Protein AF-A0AA86XDL8-F1 (afdb_monomer)

Sequence (221 aa):
MTYEYKSHLYLAETVLNVKDLANLFKHIAELQIQLVGGANHGYSEAIYLEDLEGNGIEIYRDKPVEDWDIREDGRIVGVTEALSAQEIYEMGRKVEPFEIASTTRMGHIHLSVKDSRKSSQFYQKVLGLEDKFSVPSASWIAAGDYHHHLAVNEWGGKGLASRKQGLPGLAYYVIEVAHKEELLTIAQRAQEVDRPIKWMTSSQLEITDPDGIVTRIRLAR

Radius of gyration: 18.31 Å; Cα contacts (8 Å, |Δi|>4): 445; chains: 1; bounding box: 45×53×49 Å

Mean predicted aligned error: 4.95 Å

Secondary structure (DSSP, 8-state):
---------EEEEEEE-HHHHHHHHHHHHHTTPPP-EEEE-SSEEEEEEE-TT--EEEEEEEPPGGGS-B-TTS-B----EEP-HHHHHHH----SS----TT-EEEEEEEE-S-HHHHHHHHHHHH--EEEEEETTEEEEESTTSS-SEEEE-TT-TTPPPP-TTSSS---EEEEESSHHHHHHHHHHHHHTTPPEEEEETTEEEEE-TTS-EEEEEE--

pLDDT: mean 90.25, std 12.76, range [23.28, 98.0]

Foldseek 3Di:
DDPPPPDQAKAFEKEDALALQLQVLLVCVVVVADWPFWWDFQQKTWTWDADPVRHIYIYIYGDDCVSWPQDPVLATHTDTHHHPSVVSNVSHDHDPVDDRDPPMDGQAIEGADLFQVQQVVLCCQLQVWDWRDDDRFKTATPDPRHNHRYMYGNPSHNPDAADDPPDDDDPADEDEDADLVSVVSSVVSCVVVVWDKADPDSFKIWTATPRRHIYIYGYDD

Solvent-accessible surface area (backbone atoms only — not comparable to full-atom values): 12213 Å² total; per-residue (Å²): 134,86,76,87,72,77,54,73,36,42,31,50,24,35,32,34,50,68,61,53,44,10,24,50,51,34,50,39,55,75,69,66,58,72,64,79,49,50,31,26,27,61,43,33,44,37,41,29,32,59,51,99,81,51,33,37,33,36,45,27,20,71,47,63,70,90,63,37,53,67,43,99,86,65,28,36,58,70,53,83,40,81,44,67,57,67,61,40,41,69,69,24,53,93,61,83,82,76,69,83,60,90,79,53,39,82,51,37,39,36,40,58,34,61,46,15,65,62,53,44,54,48,45,26,62,29,74,62,33,42,78,18,39,75,55,97,51,28,29,26,27,13,66,83,91,52,69,41,44,40,31,29,23,29,86,79,32,70,82,58,76,63,60,59,92,89,57,87,68,77,78,60,52,79,48,72,33,90,43,69,67,56,56,52,49,32,54,51,38,30,50,77,69,77,36,72,73,45,75,78,51,102,56,29,38,34,39,52,50,99,52,49,51,38,42,33,42,30,54,58,130

InterPro domains:
  IPR004360 Glyoxalase/fosfomycin resistance/dioxygenase domain [PF00903] (105-214)
  IPR018146 Glyoxalase I, conserved site [PS00934] (108-129)
  IPR029068 Glyoxalase/Bleomycin resistance protein/Dihydroxybiphenyl dioxygenase [G3DSA:3.10.180.10] (8-99)
  IPR029068 Glyoxalase/Bleomycin resistance protein/Dihydroxybiphenyl dioxygenase [G3DSA:3.10.180.10] (100-220)
  IPR029068 Glyoxalase/Bleomycin resistance protein/Dihydroxybiphenyl dioxygenase [SSF54593] (15-95)
  IPR029068 Glyoxalase/Bleomycin resistance protein/Dihydroxybiphenyl dioxygenase [SSF54593] (100-217)
  IPR037523 Vicinal oxygen chelate (VOC), core domain [PS51819] (105-220)

Nearest PDB structures (foldseek):
  8dtd-assembly1_A  TM=7.094E-01  e=8.451E-07  Bacillus cereus ATCC 10987
  4jd1-assembly1_A  TM=7.056E-01  e=1.377E-06  Bacillus anthracis str. Ames
  7n7g-assembly1_A  TM=7.234E-01  e=2.862E-06  Enterococcus faecium
  3kol-assembly1_A-2  TM=7.114E-01  e=2.571E-05  Nostoc punctiforme PCC 73102
  3bqx-assembly1_A-2  TM=6.674E-01  e=3.488E-05  Fulvimarina pelagi HTCC2506

Organism: Streptococcus pneumoniae (NCBI:txid1313)

Structure (mmCIF, N/CA/C/O backbone):
data_AF-A0AA86XDL8-F1
#
_entry.id   AF-A0AA86XDL8-F1
#
loop_
_atom_site.group_PDB
_atom_site.id
_atom_site.type_symbol
_atom_site.label_atom_id
_atom_site.label_alt_id
_atom_site.label_comp_id
_atom_site.label_asym_id
_atom_site.label_entity_id
_atom_site.label_seq_id
_atom_site.pdbx_PDB_ins_code
_atom_site.Cartn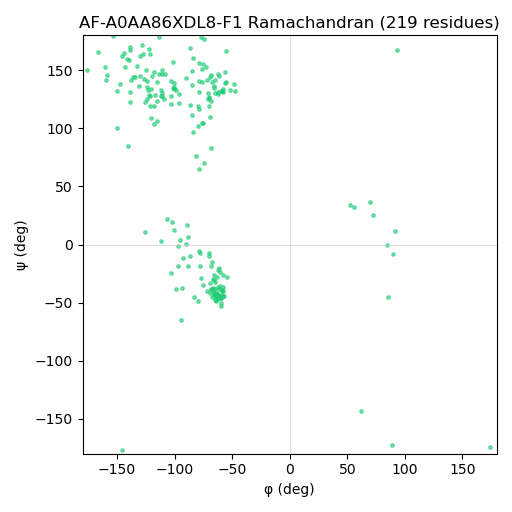_x
_atom_site.Cartn_y
_atom_site.Cartn_z
_atom_site.occupancy
_atom_site.B_iso_or_equiv
_atom_site.auth_seq_id
_atom_site.auth_comp_id
_atom_site.auth_asym_id
_atom_site.auth_atom_id
_atom_site.pdbx_PDB_model_num
ATOM 1 N N . MET A 1 1 ? -8.536 -33.045 -2.555 1.00 29.09 1 MET A N 1
ATOM 2 C CA . MET A 1 1 ? -9.097 -31.856 -1.886 1.00 29.09 1 MET A CA 1
ATOM 3 C C . MET A 1 1 ? -8.495 -30.642 -2.557 1.00 29.09 1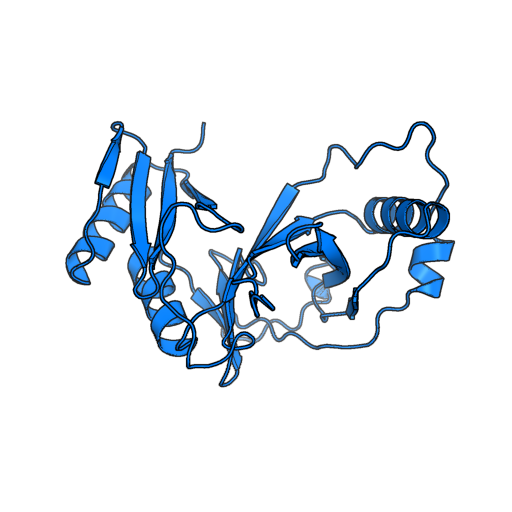 MET A C 1
ATOM 5 O O . MET A 1 1 ? -7.329 -30.355 -2.335 1.00 29.09 1 MET A O 1
ATOM 9 N N . THR A 1 2 ? -9.239 -30.006 -3.450 1.00 23.28 2 THR A N 1
ATOM 10 C CA . THR A 1 2 ? -8.891 -28.691 -3.988 1.00 23.28 2 THR A CA 1
ATOM 11 C C . THR A 1 2 ? -9.316 -27.666 -2.948 1.00 23.28 2 THR A C 1
ATOM 13 O O . THR A 1 2 ? -10.503 -27.404 -2.777 1.00 23.28 2 THR A O 1
ATOM 16 N N . TYR A 1 3 ? -8.356 -27.150 -2.188 1.00 25.69 3 TYR A N 1
ATOM 17 C CA . TYR A 1 3 ? -8.584 -25.927 -1.436 1.00 25.69 3 TYR A CA 1
ATOM 18 C C . TYR A 1 3 ? -8.507 -24.789 -2.456 1.00 25.69 3 TYR A C 1
ATOM 20 O O . TYR A 1 3 ? -7.419 -24.464 -2.920 1.00 25.69 3 TYR A O 1
ATOM 28 N N . GLU A 1 4 ? -9.645 -24.210 -2.846 1.00 31.72 4 GLU A N 1
ATOM 29 C CA . GLU A 1 4 ? -9.643 -22.848 -3.391 1.00 31.72 4 GLU A CA 1
ATOM 30 C C . GLU A 1 4 ? -9.274 -21.917 -2.234 1.00 31.72 4 GLU A C 1
ATOM 32 O O . GLU A 1 4 ? -10.125 -21.384 -1.523 1.00 31.72 4 GLU A O 1
ATOM 37 N N . TYR A 1 5 ? -7.976 -21.787 -1.985 1.00 35.47 5 TYR A N 1
ATOM 38 C CA . TYR A 1 5 ? -7.458 -20.698 -1.186 1.00 35.47 5 TYR A CA 1
ATOM 39 C C . TYR A 1 5 ? -7.293 -19.511 -2.132 1.00 35.47 5 TYR A C 1
ATOM 41 O O . TYR A 1 5 ? -6.316 -19.422 -2.867 1.00 35.47 5 TYR A O 1
ATOM 49 N N . LYS A 1 6 ? -8.288 -18.620 -2.160 1.00 41.06 6 LYS A N 1
ATOM 50 C CA . LYS A 1 6 ? -8.063 -17.261 -2.653 1.00 41.06 6 LYS A CA 1
ATOM 51 C C . LYS A 1 6 ? -7.309 -16.548 -1.541 1.00 41.06 6 LYS A C 1
ATOM 53 O O . LYS A 1 6 ? -7.896 -16.286 -0.490 1.00 41.06 6 LYS A O 1
ATOM 58 N N . SER A 1 7 ? -6.007 -16.345 -1.727 1.00 39.06 7 SER A N 1
ATOM 59 C CA . SER A 1 7 ? -5.201 -15.577 -0.786 1.00 39.06 7 SER A CA 1
ATOM 60 C C . SER A 1 7 ? -5.876 -14.226 -0.546 1.00 39.06 7 SER A C 1
ATOM 62 O O . SER A 1 7 ? -6.355 -13.556 -1.463 1.00 39.06 7 SER A O 1
ATOM 64 N N . HIS A 1 8 ? -5.985 -13.844 0.724 1.00 47.78 8 HIS A N 1
ATOM 65 C CA . HIS A 1 8 ? -6.441 -12.516 1.122 1.00 47.78 8 HIS A CA 1
ATOM 66 C C . HIS A 1 8 ? -5.270 -11.548 0.949 1.00 47.78 8 HIS A C 1
ATOM 68 O O . HIS A 1 8 ? -4.718 -11.091 1.942 1.00 47.78 8 HIS A O 1
ATOM 74 N N . LEU A 1 9 ? -4.830 -11.345 -0.293 1.00 49.84 9 LEU A N 1
ATOM 75 C CA . LEU A 1 9 ? -3.565 -10.704 -0.632 1.00 49.84 9 LEU A CA 1
ATOM 76 C C . LEU A 1 9 ? -3.323 -9.402 0.133 1.00 49.84 9 LEU A C 1
ATOM 78 O O . LEU A 1 9 ? -4.184 -8.516 0.152 1.00 49.84 9 LEU A O 1
ATOM 82 N N . TYR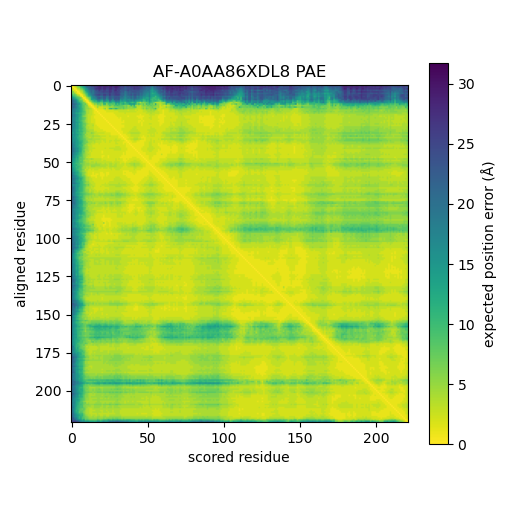 A 1 10 ? -2.115 -9.300 0.681 1.00 59.31 10 TYR A N 1
ATOM 83 C CA . TYR A 1 10 ? -1.537 -8.088 1.234 1.00 59.31 10 TYR A CA 1
ATOM 84 C C . TYR A 1 10 ? -0.336 -7.736 0.371 1.00 59.31 10 TYR A C 1
ATOM 86 O O . TYR A 1 10 ? 0.669 -8.442 0.411 1.00 59.31 10 TYR A O 1
ATOM 94 N N . LEU A 1 11 ? -0.482 -6.699 -0.449 1.00 64.38 11 LEU A N 1
ATOM 95 C CA . LEU A 1 11 ? 0.572 -6.249 -1.352 1.00 64.38 11 LEU A CA 1
ATOM 96 C C . LEU A 1 11 ? 1.693 -5.650 -0.494 1.00 64.38 11 LEU A C 1
ATOM 98 O O . LEU A 1 11 ? 1.478 -4.643 0.184 1.00 64.38 11 LEU A O 1
ATOM 102 N N . ALA A 1 12 ? 2.838 -6.330 -0.418 1.00 65.94 12 ALA A N 1
ATOM 103 C CA . ALA A 1 12 ? 4.020 -5.811 0.259 1.00 65.94 12 ALA A CA 1
ATOM 104 C C . ALA A 1 12 ? 4.778 -4.934 -0.729 1.00 65.94 12 ALA A C 1
ATOM 106 O O . ALA A 1 12 ? 5.319 -5.439 -1.714 1.00 65.94 12 ALA A O 1
ATOM 107 N N . GLU A 1 13 ? 4.782 -3.629 -0.470 1.00 79.44 13 GLU A N 1
ATOM 108 C CA . GLU A 1 13 ? 5.247 -2.677 -1.464 1.00 79.44 13 GLU A CA 1
ATOM 109 C C . GLU A 1 13 ? 6.540 -2.009 -1.089 1.00 79.44 13 GLU A C 1
ATOM 111 O O . GLU A 1 13 ? 6.707 -1.485 0.016 1.00 79.44 13 GLU A O 1
ATOM 116 N N . THR A 1 14 ? 7.456 -2.025 -2.040 1.00 83.50 14 THR A N 1
ATOM 117 C CA . THR A 1 14 ? 8.849 -1.706 -1.800 1.00 83.50 14 THR A CA 1
ATOM 118 C C . THR A 1 14 ? 9.294 -0.579 -2.714 1.00 83.50 14 THR A C 1
ATOM 120 O O . THR A 1 14 ? 9.187 -0.708 -3.930 1.00 83.50 14 THR A O 1
ATOM 123 N N . VAL A 1 15 ? 9.831 0.500 -2.138 1.00 86.81 15 VAL A N 1
ATOM 124 C CA . VAL A 1 15 ? 10.256 1.689 -2.890 1.00 86.81 15 VAL A CA 1
ATOM 125 C C . VAL A 1 15 ? 11.752 1.687 -3.154 1.00 86.81 15 VAL A C 1
ATOM 127 O O . VAL A 1 15 ? 12.558 1.538 -2.233 1.00 86.81 15 VAL A O 1
ATOM 130 N N . LEU A 1 16 ? 12.103 1.963 -4.405 1.00 89.56 16 LEU A N 1
ATOM 131 C CA . LEU A 1 16 ? 13.453 2.080 -4.939 1.00 89.56 16 LEU A CA 1
ATOM 132 C C . LEU A 1 16 ? 13.627 3.402 -5.698 1.00 89.56 16 LEU A C 1
ATOM 134 O O . LEU A 1 16 ? 12.669 4.126 -5.963 1.00 89.56 16 LEU A O 1
ATOM 138 N N . ASN A 1 17 ? 14.863 3.718 -6.087 1.00 91.38 17 ASN A N 1
ATOM 139 C CA . ASN A 1 17 ? 15.079 4.646 -7.198 1.00 91.38 17 ASN A CA 1
ATOM 140 C C . ASN A 1 17 ? 15.065 3.881 -8.534 1.00 91.38 17 ASN A C 1
ATOM 142 O O . ASN A 1 17 ? 15.141 2.653 -8.566 1.00 91.38 17 ASN A O 1
ATOM 146 N N . VAL A 1 18 ? 15.017 4.610 -9.651 1.00 92.31 18 VAL A N 1
ATOM 147 C CA . VAL A 1 18 ? 14.926 4.008 -10.993 1.00 92.31 18 VAL A CA 1
ATOM 148 C C . VAL A 1 18 ? 16.073 3.042 -11.319 1.00 92.31 18 VAL A C 1
ATOM 150 O O . VAL A 1 18 ? 15.844 2.013 -11.946 1.00 92.31 18 VAL A O 1
ATOM 153 N N . LYS A 1 19 ? 17.305 3.324 -10.870 1.00 94.31 19 LYS A N 1
ATOM 154 C CA . LYS A 1 19 ? 18.465 2.457 -11.139 1.00 94.31 19 LYS A CA 1
ATOM 155 C C . LYS A 1 19 ? 18.388 1.171 -10.328 1.00 94.31 19 LYS A C 1
ATOM 157 O O . LYS A 1 19 ? 18.712 0.109 -10.849 1.00 94.31 19 LYS A O 1
ATOM 162 N N . ASP A 1 20 ? 17.954 1.269 -9.078 1.00 95.06 20 ASP A N 1
ATOM 163 C CA . ASP A 1 20 ? 17.812 0.114 -8.198 1.00 95.06 20 ASP A CA 1
ATOM 164 C C . ASP A 1 20 ? 16.667 -0.791 -8.665 1.00 95.06 20 ASP A C 1
ATOM 166 O O . ASP A 1 20 ? 16.856 -2.005 -8.746 1.00 95.06 20 ASP A O 1
ATOM 170 N N . LEU A 1 21 ? 15.530 -0.210 -9.075 1.00 95.19 21 LEU A N 1
ATOM 171 C CA . LEU A 1 21 ? 14.432 -0.959 -9.692 1.00 95.19 21 LEU A CA 1
ATOM 172 C C . LEU A 1 21 ? 14.895 -1.663 -10.974 1.00 95.19 21 LEU A C 1
ATOM 174 O O . LEU A 1 21 ? 14.624 -2.846 -11.150 1.00 95.19 21 LEU A O 1
ATOM 178 N N . ALA A 1 22 ? 15.642 -0.971 -11.836 1.00 96.12 22 ALA A N 1
ATOM 179 C CA . ALA A 1 22 ? 16.180 -1.541 -13.069 1.00 96.12 22 ALA A CA 1
ATOM 180 C C . ALA A 1 22 ? 17.155 -2.706 -12.816 1.00 96.12 22 ALA A C 1
ATOM 182 O O . ALA A 1 22 ? 17.075 -3.743 -13.477 1.00 96.12 22 ALA A O 1
ATOM 183 N N . ASN A 1 23 ? 18.059 -2.568 -11.840 1.00 96.25 23 ASN A N 1
ATOM 184 C CA . ASN A 1 23 ? 18.992 -3.634 -11.458 1.00 96.25 23 ASN A CA 1
ATOM 185 C C . ASN A 1 23 ? 18.252 -4.858 -10.899 1.00 96.25 23 ASN A C 1
ATOM 187 O O . ASN A 1 23 ? 18.555 -5.987 -11.285 1.00 96.25 23 ASN A O 1
ATOM 191 N N . LEU A 1 24 ? 17.269 -4.639 -10.022 1.00 95.56 24 LEU A N 1
ATOM 192 C CA . LEU A 1 24 ? 16.442 -5.706 -9.466 1.00 95.56 24 LEU A CA 1
ATOM 193 C C . LEU A 1 24 ? 15.615 -6.400 -10.553 1.00 95.56 24 LEU A C 1
ATOM 195 O O . LEU A 1 24 ? 15.609 -7.625 -10.623 1.00 95.56 24 LEU A O 1
ATOM 199 N N . PHE A 1 25 ? 14.955 -5.635 -11.423 1.00 95.69 25 PHE A N 1
ATOM 200 C CA . PHE A 1 25 ? 14.160 -6.176 -12.520 1.00 95.69 25 PHE A CA 1
ATOM 201 C C . PHE A 1 25 ? 15.005 -7.055 -13.447 1.00 95.69 25 PHE A C 1
ATOM 203 O O . PHE A 1 25 ? 14.609 -8.174 -13.776 1.00 95.69 25 PHE A O 1
ATOM 210 N N . LYS A 1 26 ? 16.212 -6.597 -13.801 1.00 96.00 26 LYS A N 1
ATOM 211 C CA . LYS A 1 26 ? 17.167 -7.389 -14.582 1.00 96.00 26 LYS A CA 1
ATOM 212 C C . LYS A 1 26 ? 17.575 -8.674 -13.872 1.00 96.00 26 LYS A C 1
ATOM 214 O O . LYS A 1 26 ? 17.603 -9.726 -14.502 1.00 96.00 26 LYS A O 1
ATOM 219 N N . HIS A 1 27 ? 17.856 -8.603 -12.574 1.00 96.06 27 HIS A N 1
ATOM 220 C CA . HIS A 1 27 ? 18.212 -9.776 -11.782 1.00 96.06 27 HIS A CA 1
ATOM 221 C C . HIS A 1 27 ? 17.077 -10.813 -11.735 1.00 96.06 27 HIS A C 1
ATOM 223 O O . HIS A 1 27 ? 17.311 -11.988 -12.010 1.00 96.06 27 HIS A O 1
ATOM 229 N N . ILE A 1 28 ? 15.840 -10.376 -11.474 1.00 94.94 28 ILE A N 1
ATOM 230 C CA . ILE A 1 28 ? 14.638 -11.227 -11.497 1.00 94.94 28 ILE A CA 1
ATOM 231 C C . ILE A 1 28 ? 14.471 -11.896 -12.871 1.00 94.94 28 ILE A C 1
ATOM 233 O O . ILE A 1 28 ? 14.225 -13.102 -12.943 1.00 94.94 28 ILE A O 1
ATOM 237 N N . ALA A 1 29 ? 14.651 -11.137 -13.956 1.00 93.56 29 ALA A N 1
ATOM 238 C CA . ALA A 1 29 ? 14.544 -11.647 -15.320 1.00 93.56 29 ALA A CA 1
ATOM 239 C C . ALA A 1 29 ? 15.639 -12.678 -15.660 1.00 93.56 29 ALA A C 1
ATOM 241 O O . ALA A 1 29 ? 15.335 -13.712 -16.255 1.00 93.56 29 ALA A O 1
ATOM 242 N N . GLU A 1 30 ? 16.894 -12.446 -15.251 1.00 93.69 30 GLU A N 1
ATOM 243 C CA . GLU A 1 30 ? 18.002 -13.401 -15.434 1.00 93.69 30 GLU A CA 1
ATOM 244 C C . GLU A 1 30 ? 17.789 -14.705 -14.645 1.00 93.69 30 GLU A C 1
ATOM 246 O O . GLU A 1 30 ? 18.178 -15.775 -15.114 1.00 93.69 30 GLU A O 1
ATOM 251 N N . LEU A 1 31 ? 17.135 -14.631 -13.481 1.00 95.00 31 LEU A N 1
ATOM 252 C CA . LEU A 1 31 ? 16.736 -15.800 -12.688 1.00 95.00 31 LEU A CA 1
ATOM 253 C C . LEU A 1 31 ? 15.474 -16.502 -13.211 1.00 95.00 31 LEU A C 1
ATOM 255 O O . LEU A 1 31 ? 15.104 -17.549 -12.681 1.00 95.00 31 LEU A O 1
ATOM 259 N N . GLN A 1 32 ? 14.815 -15.944 -14.230 1.00 94.38 32 GLN A N 1
ATOM 260 C CA . GLN A 1 32 ? 13.552 -16.446 -14.779 1.00 94.38 32 GLN A CA 1
ATOM 261 C C . GLN A 1 32 ? 12.438 -16.564 -13.724 1.00 94.38 32 GLN A C 1
ATOM 263 O O . GLN A 1 32 ? 11.572 -17.437 -13.812 1.00 94.38 32 GLN A O 1
ATOM 268 N N . ILE A 1 33 ? 12.450 -15.678 -12.724 1.00 93.50 33 ILE A N 1
ATOM 269 C CA . ILE A 1 33 ? 11.364 -15.570 -11.750 1.00 93.50 33 ILE A CA 1
ATOM 270 C C . ILE A 1 33 ? 10.152 -14.962 -12.459 1.00 93.50 33 ILE A C 1
ATOM 272 O O . ILE A 1 33 ? 10.257 -13.949 -13.152 1.00 93.50 33 ILE A O 1
ATOM 276 N N . GLN A 1 34 ? 8.994 -15.597 -12.296 1.00 92.12 34 GLN A N 1
ATOM 277 C CA . GLN A 1 34 ? 7.770 -15.163 -12.951 1.00 92.12 34 GLN A CA 1
ATOM 278 C C . GLN A 1 34 ? 7.250 -13.860 -12.336 1.00 92.12 34 GLN A C 1
ATOM 280 O O . GLN A 1 34 ? 6.980 -13.783 -11.140 1.00 92.12 34 GLN A O 1
ATOM 285 N N . LEU A 1 35 ? 7.057 -12.858 -13.189 1.00 93.12 35 LEU A N 1
ATOM 286 C CA . LEU A 1 35 ? 6.295 -11.660 -12.861 1.00 93.12 35 LEU A CA 1
ATOM 287 C C . LEU A 1 35 ? 4.828 -11.874 -13.223 1.00 93.12 35 LEU A C 1
ATOM 289 O O . LEU A 1 35 ? 4.516 -12.490 -14.247 1.00 93.12 35 LEU A O 1
ATOM 293 N N . VAL A 1 36 ? 3.932 -11.335 -12.404 1.00 92.38 36 VAL A N 1
ATOM 294 C CA . VAL A 1 36 ? 2.491 -11.322 -12.688 1.00 92.38 36 VAL A CA 1
ATOM 295 C C . VAL A 1 36 ? 2.081 -10.089 -13.494 1.00 92.38 36 VAL A C 1
ATOM 297 O O . VAL A 1 36 ? 1.045 -10.106 -14.154 1.00 92.38 36 VAL A O 1
ATOM 300 N N . GLY A 1 37 ? 2.911 -9.041 -13.507 1.00 92.81 37 GLY A N 1
ATOM 301 C CA . GLY A 1 37 ? 2.684 -7.854 -14.326 1.00 92.81 37 GLY A CA 1
ATOM 302 C C . GLY A 1 37 ? 3.682 -6.726 -14.075 1.00 92.81 37 GLY A C 1
ATOM 303 O O . GLY A 1 37 ? 4.640 -6.864 -13.317 1.00 92.81 37 GLY A O 1
ATOM 304 N N . GLY A 1 38 ? 3.424 -5.587 -14.712 1.00 94.06 38 GLY A N 1
ATOM 305 C CA . GLY A 1 38 ? 4.120 -4.326 -14.481 1.00 94.06 38 GLY A CA 1
ATOM 306 C C . GLY A 1 38 ? 3.273 -3.165 -14.987 1.00 94.06 38 GLY A C 1
ATOM 307 O O . GLY A 1 38 ? 2.623 -3.290 -16.030 1.00 94.06 38 GLY A O 1
ATOM 308 N N . ALA A 1 39 ? 3.271 -2.054 -14.258 1.00 95.62 39 ALA A N 1
ATOM 309 C CA . ALA A 1 39 ? 2.457 -0.892 -14.590 1.00 95.62 39 ALA A CA 1
ATOM 310 C C . ALA A 1 39 ? 3.174 0.429 -14.299 1.00 95.62 39 ALA A C 1
ATOM 312 O O . ALA A 1 39 ? 4.031 0.529 -13.420 1.00 95.62 39 ALA A O 1
ATOM 313 N N . ASN A 1 40 ? 2.793 1.452 -15.056 1.00 96.69 40 ASN A N 1
ATOM 314 C CA . ASN A 1 40 ? 3.067 2.847 -14.751 1.00 96.69 40 ASN A CA 1
ATOM 315 C C . ASN A 1 40 ? 1.778 3.480 -14.210 1.00 96.69 40 ASN A C 1
ATOM 317 O O . ASN A 1 40 ? 0.743 3.483 -14.883 1.00 96.69 40 ASN A O 1
ATOM 321 N N . HIS A 1 41 ? 1.850 4.004 -12.989 1.00 95.75 41 HIS A N 1
ATOM 322 C CA . HIS A 1 41 ? 0.722 4.601 -12.280 1.00 95.75 41 HIS A CA 1
ATOM 323 C C . HIS A 1 41 ? 0.626 6.117 -12.424 1.00 95.75 41 HIS A C 1
ATOM 325 O O . HIS A 1 41 ? -0.239 6.744 -11.815 1.00 95.75 41 HIS A O 1
ATOM 331 N N . GLY A 1 42 ? 1.505 6.730 -13.218 1.00 96.50 42 GLY A N 1
ATOM 332 C CA . GLY A 1 42 ? 1.630 8.181 -13.338 1.00 96.50 42 GLY A CA 1
ATOM 333 C C . GLY A 1 42 ? 2.533 8.767 -12.255 1.00 96.50 42 GLY A C 1
ATOM 334 O O . GLY A 1 42 ? 3.441 9.528 -12.593 1.00 96.50 42 GLY A O 1
ATOM 335 N N . TYR A 1 43 ? 2.358 8.340 -10.998 1.00 96.44 43 TYR A N 1
ATOM 336 C CA . TYR A 1 43 ? 3.206 8.706 -9.853 1.00 96.44 43 TYR A CA 1
ATOM 337 C C . TYR A 1 43 ? 4.297 7.674 -9.518 1.00 96.44 43 TYR A C 1
ATOM 339 O O . TYR A 1 43 ? 5.271 8.011 -8.847 1.00 96.44 43 TYR A O 1
ATOM 347 N N . SER A 1 44 ? 4.179 6.432 -9.993 1.00 96.25 44 SER A N 1
ATOM 348 C CA . SER A 1 44 ? 5.167 5.370 -9.775 1.00 96.25 44 SER A CA 1
ATOM 349 C C . SER A 1 44 ? 5.274 4.429 -10.972 1.00 96.25 44 SER A C 1
ATOM 351 O O . SER A 1 44 ? 4.394 4.376 -11.832 1.00 96.25 44 SER A O 1
ATOM 353 N N . GLU A 1 45 ? 6.372 3.682 -11.023 1.00 96.25 45 GLU A N 1
ATOM 354 C CA . GLU A 1 45 ? 6.572 2.566 -11.948 1.00 96.25 45 GLU A CA 1
ATOM 355 C C . GLU A 1 45 ? 6.865 1.307 -11.150 1.00 96.25 45 GLU A C 1
ATOM 357 O O . GLU A 1 45 ? 7.759 1.319 -10.300 1.00 96.25 45 GLU A O 1
ATOM 362 N N . ALA A 1 46 ? 6.131 0.240 -11.443 1.00 94.88 46 ALA A N 1
ATOM 363 C CA . ALA A 1 46 ? 6.049 -0.933 -10.596 1.00 94.88 46 ALA A CA 1
ATOM 364 C C . ALA A 1 46 ? 6.146 -2.237 -11.385 1.00 94.88 46 ALA A C 1
ATOM 366 O O . ALA A 1 46 ? 5.602 -2.361 -12.486 1.00 94.88 46 ALA A O 1
ATOM 367 N N . ILE A 1 47 ? 6.801 -3.228 -10.785 1.00 95.31 47 ILE A N 1
ATOM 368 C CA . ILE A 1 47 ? 6.745 -4.631 -11.195 1.00 95.31 47 ILE A CA 1
ATOM 369 C C . ILE A 1 47 ? 6.051 -5.450 -10.112 1.00 95.31 47 ILE A C 1
ATOM 371 O O . ILE A 1 47 ? 6.194 -5.178 -8.919 1.00 95.31 47 ILE A O 1
ATOM 375 N N . TYR A 1 48 ? 5.337 -6.482 -10.545 1.00 93.81 48 TYR A N 1
ATOM 376 C CA . TYR A 1 48 ? 4.523 -7.319 -9.680 1.00 93.81 48 TYR A CA 1
ATOM 377 C C . TYR A 1 48 ? 4.976 -8.765 -9.747 1.00 93.81 48 TYR A C 1
ATOM 379 O O . TYR A 1 48 ? 5.132 -9.330 -10.832 1.00 93.81 48 TYR A O 1
ATOM 387 N N . LEU A 1 49 ? 5.100 -9.385 -8.583 1.00 92.69 49 LEU A N 1
ATOM 388 C CA . LEU A 1 49 ? 5.315 -10.816 -8.427 1.00 92.69 49 LEU A CA 1
ATOM 389 C C . LEU A 1 49 ? 4.464 -11.350 -7.277 1.00 92.69 49 LEU A C 1
ATOM 391 O O . LEU A 1 49 ? 3.873 -10.588 -6.513 1.00 92.69 49 LEU A O 1
ATOM 395 N N . GLU A 1 50 ? 4.418 -12.668 -7.160 1.00 90.06 50 GLU A N 1
ATOM 396 C CA . GLU A 1 50 ? 3.771 -13.356 -6.051 1.00 90.06 50 GLU A CA 1
ATOM 397 C C . GLU A 1 50 ? 4.797 -14.205 -5.300 1.00 90.06 50 GLU A C 1
ATOM 399 O O . GLU A 1 50 ? 5.720 -14.764 -5.901 1.00 90.06 50 GLU A O 1
ATOM 404 N N . ASP A 1 51 ? 4.646 -14.300 -3.981 1.00 87.12 51 ASP A N 1
ATOM 405 C CA . ASP A 1 51 ? 5.365 -15.301 -3.198 1.00 87.12 51 ASP A CA 1
ATOM 406 C C . ASP A 1 51 ? 4.738 -16.702 -3.352 1.00 87.12 51 ASP A C 1
ATOM 408 O O . ASP A 1 51 ? 3.734 -16.904 -4.036 1.00 87.12 51 ASP A O 1
ATOM 412 N N . LEU A 1 52 ? 5.332 -17.706 -2.702 1.00 85.31 52 LEU A N 1
ATOM 413 C CA . LEU A 1 52 ? 4.876 -19.100 -2.801 1.00 85.31 52 LEU A CA 1
ATOM 414 C C . LEU A 1 52 ? 3.505 -19.364 -2.156 1.00 85.31 52 LEU A C 1
ATOM 416 O O . LEU A 1 52 ? 2.891 -20.391 -2.442 1.00 85.31 52 LEU A O 1
ATOM 420 N N . GLU A 1 53 ? 3.034 -18.476 -1.279 1.00 82.31 53 GLU A N 1
ATOM 421 C CA . GLU A 1 53 ? 1.684 -18.527 -0.705 1.00 82.31 53 GLU A CA 1
ATOM 422 C C . GLU A 1 53 ? 0.676 -17.745 -1.561 1.00 82.31 53 GLU A C 1
ATOM 424 O O . GLU A 1 53 ? -0.514 -17.684 -1.232 1.00 82.31 53 GLU A O 1
ATOM 429 N N . GLY A 1 54 ? 1.155 -17.164 -2.664 1.00 81.31 54 GLY A N 1
ATOM 430 C CA . GLY A 1 54 ? 0.399 -16.304 -3.543 1.00 81.31 54 GLY A CA 1
ATOM 431 C C . GLY A 1 54 ? 0.073 -14.980 -2.877 1.00 81.31 54 GLY A C 1
ATOM 432 O O . GLY A 1 54 ? -1.051 -14.544 -3.068 1.00 81.31 54 GLY A O 1
AT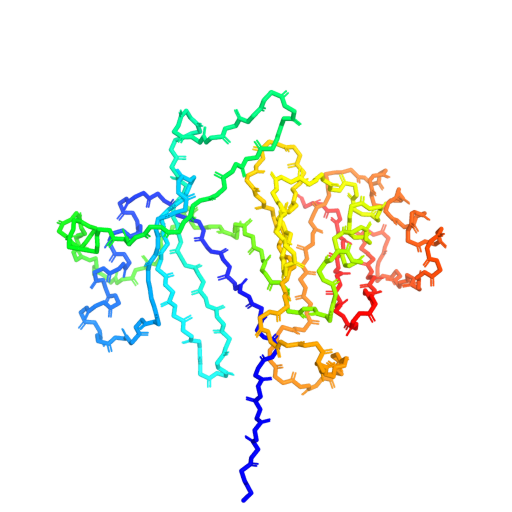OM 433 N N . ASN A 1 55 ? 0.964 -14.396 -2.055 1.00 84.88 55 ASN A N 1
ATOM 434 C CA . ASN A 1 55 ? 0.903 -12.993 -1.626 1.00 84.88 55 ASN A CA 1
ATOM 435 C C . ASN A 1 55 ? 1.565 -12.098 -2.675 1.00 84.88 55 ASN A C 1
ATOM 437 O O . ASN A 1 55 ? 2.646 -12.402 -3.168 1.00 84.88 55 ASN A O 1
ATOM 441 N N . GLY A 1 56 ? 0.941 -10.967 -2.974 1.00 89.00 56 GLY A N 1
ATOM 442 C CA . GLY A 1 56 ? 1.434 -10.011 -3.947 1.00 89.00 56 GLY A CA 1
ATOM 443 C C . GLY A 1 56 ? 2.585 -9.223 -3.367 1.00 89.00 56 GLY A C 1
ATOM 444 O O . GLY A 1 56 ? 2.551 -8.785 -2.216 1.00 89.00 56 GLY A O 1
ATOM 445 N N . ILE A 1 57 ? 3.580 -8.993 -4.200 1.00 92.06 57 ILE A N 1
ATOM 446 C CA . ILE A 1 57 ? 4.691 -8.109 -3.913 1.00 92.06 57 ILE A CA 1
ATOM 447 C C . ILE A 1 57 ? 4.736 -7.112 -5.061 1.00 92.06 57 ILE A C 1
ATOM 449 O O . ILE A 1 57 ? 4.845 -7.497 -6.228 1.00 92.06 57 ILE A O 1
ATOM 453 N N . GLU A 1 58 ? 4.639 -5.834 -4.716 1.00 94.38 58 GLU A N 1
ATOM 454 C CA . GLU A 1 58 ? 4.886 -4.740 -5.645 1.00 94.38 58 GLU A CA 1
ATOM 455 C C . GLU A 1 58 ? 6.265 -4.172 -5.331 1.00 94.38 58 GLU A C 1
ATOM 457 O O . GLU A 1 58 ? 6.598 -3.849 -4.187 1.00 94.38 58 GLU A O 1
ATOM 462 N N . ILE A 1 59 ? 7.103 -4.064 -6.351 1.00 95.00 59 ILE A N 1
ATOM 463 C CA . ILE A 1 59 ? 8.389 -3.400 -6.213 1.00 95.00 59 ILE A CA 1
ATOM 464 C C . ILE A 1 59 ? 8.405 -2.263 -7.203 1.00 95.00 59 ILE A C 1
ATOM 466 O O . ILE A 1 59 ? 8.273 -2.473 -8.409 1.00 95.00 59 ILE A O 1
ATOM 470 N N . TYR A 1 60 ? 8.534 -1.055 -6.681 1.00 95.62 60 TYR A N 1
ATOM 471 C CA . TYR A 1 60 ? 8.292 0.141 -7.450 1.00 95.62 60 TYR A CA 1
ATOM 472 C C . TYR A 1 60 ? 9.317 1.221 -7.154 1.00 95.62 60 TYR A C 1
ATOM 474 O O . TYR A 1 60 ? 10.098 1.167 -6.202 1.00 95.62 60 TYR A O 1
ATOM 482 N N . ARG A 1 61 ? 9.313 2.236 -8.006 1.00 94.56 61 ARG A N 1
ATOM 483 C CA . ARG A 1 61 ? 10.000 3.499 -7.767 1.00 94.56 61 ARG A CA 1
ATOM 484 C C . ARG A 1 61 ? 8.997 4.633 -7.866 1.00 94.56 61 ARG A C 1
ATOM 486 O O . ARG A 1 61 ? 8.144 4.621 -8.753 1.00 94.56 61 ARG A O 1
ATOM 493 N N . ASP A 1 62 ? 9.129 5.623 -6.993 1.00 95.31 62 ASP A N 1
ATOM 494 C CA . ASP A 1 62 ? 8.408 6.884 -7.147 1.00 95.31 62 ASP A CA 1
ATOM 495 C C . ASP A 1 62 ? 8.939 7.622 -8.389 1.00 95.31 62 ASP A C 1
ATOM 497 O O . ASP A 1 62 ? 10.148 7.649 -8.674 1.00 95.31 62 ASP A O 1
ATOM 501 N N . LYS A 1 63 ? 8.039 8.238 -9.148 1.00 95.00 63 LYS A N 1
ATOM 502 C CA . LYS A 1 63 ? 8.402 9.293 -10.095 1.00 95.00 63 LYS A CA 1
ATOM 503 C C . LYS A 1 63 ? 8.621 10.610 -9.343 1.00 95.00 63 LYS A C 1
ATOM 505 O O . LYS A 1 63 ? 8.097 10.752 -8.238 1.00 95.00 63 LYS A O 1
ATOM 510 N N . PRO A 1 64 ? 9.396 11.555 -9.905 1.00 95.38 64 PRO A N 1
ATOM 511 C CA . PRO A 1 64 ? 9.466 12.912 -9.371 1.00 95.38 64 PRO A CA 1
ATOM 512 C C . PRO A 1 64 ? 8.058 13.476 -9.125 1.00 95.38 64 PRO A C 1
ATOM 514 O O . PRO A 1 64 ? 7.155 13.239 -9.925 1.00 95.38 64 PRO A O 1
ATOM 517 N N . VAL A 1 65 ? 7.855 14.171 -8.004 1.00 95.50 65 VAL A N 1
ATOM 518 C CA . VAL A 1 65 ? 6.522 14.638 -7.571 1.00 95.50 65 VAL A CA 1
ATOM 519 C C . VAL A 1 65 ? 5.927 15.631 -8.573 1.00 95.50 65 VAL A C 1
ATOM 521 O O . VAL A 1 65 ? 4.714 15.697 -8.737 1.00 95.50 65 VAL A O 1
ATOM 524 N N . GLU A 1 66 ? 6.770 16.363 -9.299 1.00 96.62 66 GLU A N 1
ATOM 525 C CA . GLU A 1 66 ? 6.377 17.241 -10.403 1.00 96.62 66 GLU A CA 1
ATOM 526 C C . GLU A 1 66 ? 5.696 16.512 -11.575 1.00 96.62 66 GLU A C 1
ATOM 528 O O . GLU A 1 66 ? 4.979 17.151 -12.343 1.00 96.62 66 GLU A O 1
ATOM 533 N N . ASP A 1 67 ? 5.881 15.193 -11.696 1.00 96.25 67 ASP A N 1
ATOM 534 C CA . ASP A 1 67 ? 5.203 14.365 -12.699 1.00 96.25 67 ASP A CA 1
ATOM 535 C C . ASP A 1 67 ? 3.825 13.874 -12.223 1.00 96.25 67 ASP A C 1
ATOM 537 O O . ASP A 1 67 ? 3.088 13.259 -13.000 1.00 96.25 67 ASP A O 1
ATOM 541 N N . TRP A 1 68 ? 3.489 14.058 -10.942 1.00 97.44 68 TRP A N 1
ATOM 542 C CA . TRP A 1 68 ? 2.253 13.539 -10.363 1.00 97.44 68 TRP A CA 1
ATOM 543 C C . TRP A 1 68 ? 1.069 14.438 -10.736 1.00 97.44 68 TRP A C 1
ATOM 545 O O . TRP A 1 68 ? 1.157 15.665 -10.700 1.00 97.44 68 TRP A O 1
ATOM 555 N N . ASP A 1 69 ? -0.082 13.833 -11.034 1.00 97.25 69 ASP A N 1
ATOM 556 C CA . ASP A 1 69 ? -1.330 14.562 -11.289 1.00 97.25 69 ASP A CA 1
ATOM 557 C C . ASP A 1 69 ? -2.010 14.940 -9.963 1.00 97.25 69 ASP A C 1
ATOM 559 O O . ASP A 1 69 ? -2.969 14.298 -9.517 1.00 97.25 69 ASP A O 1
ATOM 563 N N . ILE A 1 70 ? -1.455 15.963 -9.306 1.00 97.56 70 ILE A N 1
ATOM 564 C CA . ILE A 1 70 ? -1.970 16.522 -8.054 1.00 97.56 70 ILE A CA 1
ATOM 565 C C . ILE A 1 70 ? -3.025 17.584 -8.369 1.00 97.56 70 ILE A C 1
ATOM 567 O O . ILE A 1 70 ? -2.760 18.595 -9.022 1.00 97.56 70 ILE A O 1
ATOM 571 N N . ARG A 1 71 ? -4.244 17.357 -7.889 1.00 96.06 71 ARG A N 1
ATOM 572 C CA . ARG A 1 71 ? -5.389 18.254 -8.054 1.00 96.06 71 ARG A CA 1
ATOM 573 C C . ARG A 1 71 ? -5.379 19.355 -6.996 1.00 96.06 71 ARG A C 1
ATOM 575 O O . ARG A 1 71 ? -4.775 19.215 -5.939 1.00 96.06 71 ARG A O 1
ATOM 582 N N . GLU A 1 72 ? -6.106 20.440 -7.262 1.00 95.19 72 GLU A N 1
ATOM 583 C CA . GLU A 1 72 ? -6.217 21.588 -6.343 1.00 95.19 72 GLU A CA 1
ATOM 584 C C . GLU A 1 72 ? -6.756 21.206 -4.954 1.00 95.19 72 GLU A C 1
ATOM 586 O O . GLU A 1 72 ? -6.455 21.874 -3.970 1.00 95.19 72 GLU A O 1
ATOM 591 N N . ASP A 1 73 ? -7.537 20.126 -4.869 1.00 93.31 73 ASP A N 1
ATOM 592 C CA . ASP A 1 73 ? -8.089 19.587 -3.623 1.00 93.31 73 ASP A CA 1
ATOM 593 C C . ASP A 1 73 ? -7.169 18.569 -2.922 1.00 93.31 73 ASP A C 1
ATOM 595 O O . ASP A 1 73 ? -7.577 17.954 -1.940 1.00 93.31 73 ASP A O 1
ATOM 599 N N . GLY A 1 74 ? -5.939 18.384 -3.414 1.00 93.38 74 GLY A N 1
ATOM 600 C CA . GLY A 1 74 ? -4.938 17.481 -2.842 1.00 93.38 74 GLY A CA 1
ATOM 601 C C . GLY A 1 74 ? -5.059 16.019 -3.279 1.00 93.38 74 GLY A C 1
ATOM 602 O O . GLY A 1 74 ? -4.239 15.196 -2.862 1.00 93.38 74 GLY A O 1
ATOM 603 N N . ARG A 1 75 ? -6.043 15.667 -4.121 1.00 95.94 75 ARG A N 1
ATOM 604 C CA . ARG A 1 75 ? -6.127 14.319 -4.705 1.00 95.94 75 ARG A CA 1
ATOM 605 C C . ARG A 1 75 ? -5.004 14.082 -5.709 1.00 95.94 75 ARG A C 1
ATOM 607 O O . ARG A 1 75 ? -4.649 14.980 -6.465 1.00 95.94 75 ARG A O 1
ATOM 614 N N . ILE A 1 76 ? -4.497 12.855 -5.753 1.00 97.50 76 ILE A N 1
ATOM 615 C CA . ILE A 1 76 ? -3.400 12.430 -6.628 1.00 97.50 76 ILE A CA 1
ATOM 616 C C . ILE A 1 76 ? -3.948 11.350 -7.552 1.00 97.50 76 ILE A C 1
ATOM 618 O O . ILE A 1 76 ? -4.190 10.222 -7.128 1.00 97.50 76 ILE A O 1
ATOM 622 N N . VAL A 1 77 ? -4.214 11.702 -8.807 1.00 94.25 77 VAL A N 1
ATOM 623 C CA . VAL A 1 77 ? -4.893 10.792 -9.737 1.00 94.25 77 VAL A CA 1
ATOM 624 C C . VAL A 1 77 ? -3.900 9.772 -10.287 1.00 94.25 77 VAL A C 1
ATOM 626 O O . VAL A 1 77 ? -2.930 10.126 -10.953 1.00 94.25 77 VAL A O 1
ATOM 629 N N . GLY A 1 78 ? -4.167 8.494 -10.017 1.00 91.69 78 GLY A N 1
ATOM 630 C CA . GLY A 1 78 ? -3.420 7.381 -10.591 1.00 91.69 78 GLY A CA 1
ATOM 631 C C . GLY A 1 78 ? -3.945 6.970 -11.964 1.00 91.69 78 GLY A C 1
ATOM 632 O O . GLY A 1 78 ? -5.146 7.037 -12.238 1.00 91.69 78 GLY A O 1
ATOM 633 N N . VAL A 1 79 ? -3.040 6.480 -12.807 1.00 94.00 79 VAL A N 1
ATOM 634 C CA . VAL A 1 79 ? -3.368 5.775 -14.055 1.00 94.00 79 VAL A CA 1
ATOM 635 C C . VAL A 1 79 ? -2.940 4.308 -13.969 1.00 94.00 79 VAL A C 1
ATOM 637 O O . VAL A 1 79 ? -2.441 3.830 -12.950 1.00 94.00 79 VAL A O 1
ATOM 640 N N . THR A 1 80 ? -3.200 3.534 -15.015 1.00 92.69 80 THR A N 1
ATOM 641 C CA . THR A 1 80 ? -2.670 2.172 -15.146 1.00 92.69 80 THR A CA 1
ATOM 642 C C . THR A 1 80 ? -2.274 1.975 -16.594 1.00 92.69 80 THR A C 1
ATOM 644 O O . THR A 1 80 ? -3.060 1.514 -17.421 1.00 92.69 80 THR A O 1
ATOM 647 N N . GLU A 1 81 ? -1.060 2.407 -16.906 1.00 96.25 81 GLU A N 1
ATOM 648 C CA . GLU A 1 81 ? -0.463 2.278 -18.227 1.00 96.25 81 GLU A CA 1
ATOM 649 C C . GLU A 1 81 ? 0.528 1.115 -18.251 1.00 96.25 81 GLU A C 1
ATOM 651 O O . GLU A 1 81 ? 1.048 0.688 -17.217 1.00 96.25 81 GLU A O 1
ATOM 656 N N . ALA A 1 82 ? 0.792 0.584 -19.445 1.00 95.50 82 ALA A N 1
ATOM 657 C CA . ALA A 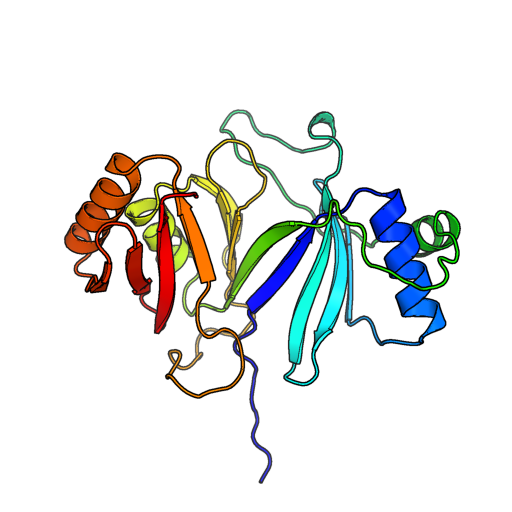1 82 ? 1.778 -0.472 -19.608 1.00 95.50 82 ALA A CA 1
ATOM 658 C C . ALA A 1 82 ? 3.169 0.039 -19.206 1.00 95.50 82 ALA A C 1
ATOM 660 O O . ALA A 1 82 ? 3.612 1.093 -19.663 1.00 95.50 82 ALA A O 1
ATOM 661 N N . LEU A 1 83 ? 3.867 -0.730 -18.372 1.00 94.94 83 LEU A N 1
ATOM 662 C CA . LEU A 1 83 ? 5.254 -0.442 -18.038 1.00 94.94 83 LEU A CA 1
ATOM 663 C C . LEU A 1 83 ? 6.137 -0.593 -19.279 1.00 94.94 83 LEU A C 1
ATOM 665 O O . LEU A 1 83 ? 6.054 -1.598 -19.992 1.00 94.94 83 LEU A O 1
ATOM 669 N N . SER A 1 84 ? 7.053 0.351 -19.481 1.00 94.44 84 SER A N 1
ATOM 670 C CA . SER A 1 84 ? 8.122 0.222 -20.472 1.00 94.44 84 SER A CA 1
ATOM 671 C C . SER A 1 84 ? 9.197 -0.757 -19.982 1.00 94.44 84 SER A C 1
ATOM 673 O O . SER A 1 84 ? 10.306 -0.389 -19.592 1.00 94.44 84 SER A O 1
ATOM 675 N N . ALA A 1 85 ? 8.841 -2.043 -19.938 1.00 92.06 85 ALA A N 1
ATOM 676 C CA . ALA A 1 85 ? 9.684 -3.091 -19.372 1.00 92.06 85 ALA A CA 1
ATOM 677 C C . ALA A 1 85 ? 11.048 -3.169 -20.075 1.00 92.06 85 ALA A C 1
ATOM 679 O O . ALA A 1 85 ? 12.073 -3.303 -19.415 1.00 92.06 85 ALA A O 1
ATOM 680 N N . GLN A 1 86 ? 11.080 -3.024 -21.403 1.00 94.06 86 GLN A N 1
ATOM 681 C CA . GLN A 1 86 ? 12.331 -3.061 -22.161 1.00 94.06 86 GLN A CA 1
ATOM 682 C C . GLN A 1 86 ? 13.295 -1.947 -21.726 1.00 94.06 86 GLN A C 1
ATOM 684 O O . GLN A 1 86 ? 14.462 -2.227 -21.465 1.00 94.06 86 GLN A O 1
ATOM 689 N N . GLU A 1 87 ? 12.809 -0.713 -21.570 1.00 94.31 87 GLU A N 1
ATOM 690 C CA . GLU A 1 87 ? 13.646 0.416 -21.145 1.00 94.31 87 GLU A CA 1
ATOM 691 C C . GLU A 1 87 ? 14.187 0.203 -19.725 1.00 94.31 87 GLU A C 1
ATOM 693 O O . GLU A 1 87 ? 15.376 0.412 -19.475 1.00 94.31 87 GLU A O 1
ATOM 698 N N . ILE A 1 88 ? 13.353 -0.284 -18.799 1.00 93.75 88 ILE A N 1
ATOM 699 C CA . ILE A 1 88 ? 13.791 -0.590 -17.428 1.00 93.75 88 ILE A CA 1
ATOM 700 C C . ILE A 1 88 ? 14.840 -1.706 -17.416 1.00 93.75 88 ILE A C 1
ATOM 702 O O . ILE A 1 88 ? 15.844 -1.590 -16.712 1.00 93.75 88 ILE A O 1
ATOM 706 N N . TYR A 1 89 ? 14.666 -2.757 -18.220 1.00 94.50 89 TYR A N 1
ATOM 707 C CA . TYR A 1 89 ? 15.653 -3.834 -18.338 1.00 94.50 89 TYR A CA 1
ATOM 708 C C . TYR A 1 89 ? 17.000 -3.335 -18.880 1.00 94.50 89 TYR A C 1
ATOM 710 O O . TYR A 1 89 ? 18.063 -3.707 -18.371 1.00 94.50 89 TYR A O 1
ATOM 718 N N . GLU A 1 90 ? 16.966 -2.490 -19.912 1.00 95.69 90 GLU A N 1
ATOM 719 C CA . GLU A 1 90 ? 18.158 -1.941 -20.565 1.00 95.69 90 GLU A CA 1
ATOM 720 C C . GLU A 1 90 ? 18.921 -0.956 -19.672 1.00 95.69 90 GLU A C 1
ATOM 722 O O . GLU A 1 90 ? 20.154 -0.931 -19.707 1.00 95.69 90 GLU A O 1
ATOM 727 N N . MET A 1 91 ? 18.221 -0.205 -18.814 1.00 95.44 91 MET A N 1
ATOM 728 C CA . MET A 1 91 ? 18.845 0.623 -17.772 1.00 95.44 91 MET A CA 1
ATOM 729 C C . MET A 1 91 ? 19.565 -0.211 -16.699 1.00 95.44 91 MET A C 1
ATOM 731 O O . MET A 1 91 ? 20.494 0.279 -16.043 1.00 95.44 91 MET A O 1
ATOM 735 N N . GLY A 1 92 ? 19.129 -1.457 -16.508 1.00 95.00 92 GLY A N 1
ATOM 736 C CA . GLY A 1 92 ? 19.620 -2.359 -15.480 1.00 95.00 92 GLY A CA 1
ATOM 737 C C . GLY A 1 92 ? 21.028 -2.880 -15.758 1.00 95.00 92 GLY A C 1
ATOM 738 O O . GLY A 1 92 ? 21.405 -3.252 -16.877 1.00 95.00 92 GLY A O 1
ATOM 739 N N . ARG A 1 93 ? 21.815 -2.991 -14.692 1.00 95.12 93 ARG A N 1
ATOM 740 C CA . ARG A 1 93 ? 23.150 -3.595 -14.697 1.00 95.12 93 ARG A CA 1
ATO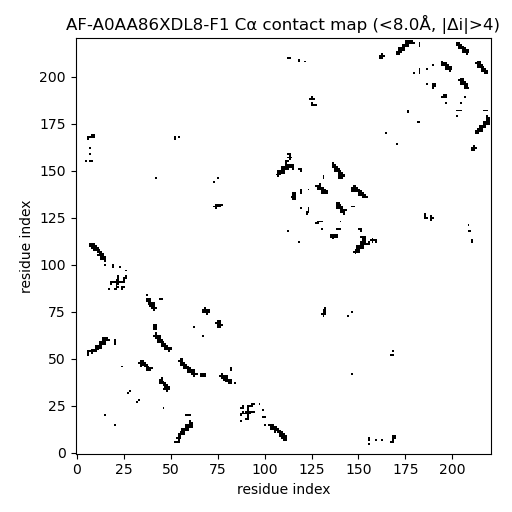M 741 C C . ARG A 1 93 ? 23.107 -4.904 -13.930 1.00 95.12 93 ARG A C 1
ATOM 743 O O . ARG A 1 93 ? 22.361 -5.039 -12.965 1.00 95.12 93 ARG A O 1
ATOM 750 N N . LYS A 1 94 ? 23.959 -5.844 -14.323 1.00 93.94 94 LYS A N 1
ATOM 751 C CA . LYS A 1 94 ? 24.195 -7.040 -13.521 1.00 93.94 94 LYS A CA 1
ATOM 752 C C . LYS A 1 94 ? 24.957 -6.654 -12.249 1.00 93.94 94 LYS A C 1
ATOM 754 O O . LYS A 1 94 ? 25.992 -5.993 -12.337 1.00 93.94 94 LYS A O 1
ATOM 759 N N . VAL A 1 95 ? 24.431 -7.050 -11.094 1.00 91.06 95 VAL A N 1
ATOM 760 C CA . VAL A 1 95 ? 25.025 -6.831 -9.767 1.00 91.06 95 VAL A CA 1
ATOM 761 C C . VAL A 1 95 ? 25.368 -8.201 -9.186 1.00 91.06 95 VAL A C 1
ATOM 763 O O . VAL A 1 95 ? 24.493 -9.058 -9.121 1.00 91.06 95 VAL A O 1
ATOM 766 N N . GLU A 1 96 ? 26.634 -8.420 -8.821 1.00 92.94 96 GLU A N 1
ATOM 767 C CA . GLU A 1 96 ? 27.143 -9.704 -8.316 1.00 92.94 96 GLU A CA 1
ATOM 768 C C . GLU A 1 96 ? 28.109 -9.479 -7.131 1.00 92.94 96 GLU A C 1
ATOM 770 O O . GLU A 1 96 ? 29.118 -8.788 -7.315 1.00 92.94 96 GLU A O 1
ATOM 775 N N . PRO A 1 97 ? 27.846 -10.056 -5.940 1.00 93.56 97 PRO A N 1
ATOM 776 C CA . PRO A 1 97 ? 26.609 -10.758 -5.583 1.00 93.56 97 PRO A CA 1
ATOM 777 C C . PRO A 1 97 ? 25.407 -9.806 -5.632 1.00 93.56 97 PRO A C 1
ATOM 779 O O . PRO A 1 97 ? 25.547 -8.612 -5.365 1.00 93.56 97 PRO A O 1
ATOM 782 N N . PHE A 1 98 ? 24.231 -10.318 -5.998 1.00 94.19 98 PHE A N 1
ATOM 783 C CA . PHE A 1 98 ? 23.027 -9.496 -5.968 1.00 94.19 98 PHE A CA 1
ATOM 784 C C . PHE A 1 98 ? 22.621 -9.193 -4.525 1.00 94.19 98 PHE A C 1
ATOM 786 O O . PHE A 1 98 ? 22.404 -10.100 -3.721 1.00 94.19 98 PHE A O 1
ATOM 793 N N . GLU A 1 99 ? 22.455 -7.908 -4.233 1.00 93.69 99 GLU A N 1
ATOM 794 C CA . GLU A 1 99 ? 21.852 -7.409 -3.006 1.00 93.69 99 GLU A CA 1
ATOM 795 C C . GLU A 1 99 ? 20.801 -6.369 -3.382 1.00 93.69 99 GLU A C 1
ATOM 797 O O . GLU A 1 99 ? 21.031 -5.511 -4.240 1.00 93.69 99 GLU A O 1
ATOM 802 N N . ILE A 1 100 ? 19.636 -6.439 -2.736 1.00 91.12 100 ILE A N 1
ATOM 803 C CA . ILE A 1 100 ? 18.651 -5.369 -2.864 1.00 91.12 100 ILE A CA 1
ATOM 804 C C . ILE A 1 100 ? 19.234 -4.085 -2.262 1.00 91.12 100 ILE A C 1
ATOM 806 O O . ILE A 1 100 ? 19.940 -4.125 -1.253 1.00 91.12 100 ILE A O 1
ATOM 810 N N . ALA A 1 101 ? 18.967 -2.942 -2.894 1.00 91.75 101 ALA A N 1
ATOM 811 C CA . ALA A 1 101 ? 19.573 -1.677 -2.499 1.00 91.75 101 ALA A CA 1
ATOM 812 C C . ALA A 1 101 ? 19.293 -1.347 -1.022 1.00 91.75 101 ALA A C 1
ATOM 814 O O . ALA A 1 101 ? 18.176 -1.508 -0.540 1.00 91.75 101 ALA A O 1
ATOM 815 N N . SER A 1 102 ? 20.274 -0.825 -0.288 1.00 91.69 102 SER A N 1
ATOM 816 C CA . SER A 1 102 ? 20.093 -0.479 1.134 1.00 91.69 102 SER A CA 1
ATOM 817 C C . SER A 1 102 ? 19.135 0.696 1.374 1.00 91.69 102 SER A C 1
ATOM 819 O O . SER A 1 102 ? 18.665 0.898 2.490 1.00 91.69 102 SER A O 1
ATOM 821 N N . THR A 1 103 ? 18.830 1.463 0.327 1.00 88.38 103 THR A N 1
ATOM 822 C CA . THR A 1 103 ? 17.833 2.547 0.289 1.00 88.38 103 THR A CA 1
ATOM 823 C C . THR A 1 103 ? 16.394 2.044 0.183 1.00 88.38 103 THR A C 1
ATOM 825 O O . THR A 1 103 ? 15.455 2.841 0.258 1.00 88.38 103 THR A O 1
ATOM 828 N N . THR A 1 104 ? 16.221 0.736 -0.004 1.00 91.50 104 THR A N 1
ATOM 829 C CA . THR A 1 104 ? 14.924 0.079 -0.083 1.00 91.50 104 THR A CA 1
ATOM 830 C C . THR A 1 104 ? 14.131 0.286 1.196 1.00 91.50 104 THR A C 1
ATOM 832 O O . THR A 1 104 ? 14.631 0.060 2.298 1.00 91.50 104 THR A O 1
ATOM 835 N N . ARG A 1 105 ? 12.866 0.676 1.051 1.00 91.25 105 ARG A N 1
ATOM 836 C CA . ARG A 1 105 ? 11.955 0.894 2.180 1.00 91.25 105 ARG A CA 1
ATOM 837 C C . ARG A 1 105 ? 10.552 0.407 1.856 1.00 91.25 105 ARG A C 1
ATOM 839 O O . ARG A 1 105 ? 10.189 0.318 0.686 1.00 91.25 105 ARG A O 1
ATOM 846 N N . MET A 1 106 ? 9.758 0.156 2.894 1.00 91.31 106 MET A N 1
ATOM 847 C CA . MET A 1 106 ? 8.318 -0.029 2.725 1.00 91.31 106 MET A CA 1
ATOM 848 C C . MET A 1 106 ? 7.703 1.257 2.179 1.00 91.31 106 MET A C 1
ATOM 850 O O . MET A 1 106 ? 7.957 2.338 2.712 1.00 91.31 106 MET A O 1
ATOM 854 N N . GLY A 1 107 ? 6.921 1.120 1.118 1.00 91.69 107 GLY A N 1
ATOM 855 C CA . GLY A 1 107 ? 6.189 2.215 0.503 1.00 91.69 107 GLY A CA 1
ATOM 856 C C . GLY A 1 107 ? 4.773 2.297 1.026 1.00 91.69 107 GLY A C 1
ATOM 857 O O . GLY A 1 107 ? 4.395 3.242 1.716 1.00 91.69 107 GLY A O 1
ATOM 858 N N . HIS A 1 108 ? 4.003 1.260 0.723 1.00 94.06 108 HIS A N 1
ATOM 859 C CA . HIS A 1 108 ? 2.601 1.178 1.081 1.00 94.06 108 HIS A CA 1
ATOM 860 C C . HIS A 1 108 ? 2.135 -0.274 1.217 1.00 94.06 108 HIS A C 1
ATOM 862 O O . HIS A 1 108 ? 2.920 -1.216 1.107 1.00 94.06 108 HIS A O 1
ATOM 868 N N . ILE A 1 109 ? 0.860 -0.449 1.552 1.00 93.81 109 ILE A N 1
ATOM 869 C CA . ILE A 1 109 ? 0.202 -1.754 1.614 1.00 93.81 109 ILE A CA 1
ATOM 870 C C . ILE A 1 109 ? -1.158 -1.679 0.930 1.00 93.81 109 ILE A C 1
ATOM 872 O O . ILE A 1 109 ? -1.858 -0.673 1.065 1.00 93.81 109 ILE A O 1
ATOM 876 N N . HIS A 1 110 ? -1.570 -2.752 0.255 1.00 94.06 110 HIS A N 1
ATOM 877 C CA . HIS A 1 110 ? -2.951 -2.901 -0.223 1.00 94.06 110 HIS A CA 1
ATOM 878 C C . HIS A 1 110 ? -3.651 -4.008 0.541 1.00 94.06 110 HIS A C 1
ATOM 880 O O . HIS A 1 110 ? -3.117 -5.105 0.696 1.00 94.06 110 HIS A O 1
ATOM 886 N N . LEU A 1 111 ? -4.862 -3.711 0.999 1.00 92.94 111 LEU A N 1
ATOM 887 C CA . LEU A 1 111 ? -5.697 -4.609 1.777 1.00 92.94 111 LEU A CA 1
ATOM 888 C C . LEU A 1 111 ? -6.911 -5.038 0.954 1.00 92.94 111 LEU A C 1
ATOM 890 O O . LEU A 1 111 ? -7.671 -4.201 0.464 1.00 92.94 111 LEU A O 1
ATOM 894 N N . SER A 1 112 ? -7.132 -6.346 0.866 1.00 90.31 112 SER A N 1
ATOM 895 C CA . SER A 1 112 ? -8.369 -6.899 0.311 1.00 90.31 112 SER A CA 1
ATOM 896 C C . SER A 1 112 ? -9.490 -6.826 1.351 1.00 90.31 112 SER A C 1
ATOM 898 O O . SER A 1 112 ? -9.417 -7.482 2.392 1.00 90.31 112 SER A O 1
ATOM 900 N N . VAL A 1 113 ? -10.538 -6.055 1.068 1.00 91.31 113 VAL A N 1
ATOM 901 C CA . VAL A 1 113 ? -11.658 -5.785 1.985 1.00 91.31 113 VAL A CA 1
ATOM 902 C C . VAL A 1 113 ? -13.003 -6.089 1.328 1.00 91.31 113 VAL A C 1
ATOM 904 O O . VAL A 1 113 ? -13.105 -6.208 0.107 1.00 91.31 113 VAL A O 1
ATOM 907 N N . LYS A 1 114 ? -14.067 -6.205 2.131 1.00 91.62 114 LYS A N 1
ATOM 908 C CA . LYS A 1 114 ? -15.418 -6.469 1.592 1.00 91.62 114 LYS A CA 1
ATOM 909 C C . LYS A 1 114 ? -16.082 -5.237 0.973 1.00 91.62 114 LYS A C 1
ATOM 911 O O . LYS A 1 114 ? -16.961 -5.387 0.125 1.00 91.62 114 LYS A O 1
ATOM 916 N N . ASP A 1 115 ? -15.728 -4.049 1.461 1.00 93.44 115 ASP A N 1
ATOM 917 C CA . ASP A 1 115 ? -16.330 -2.761 1.100 1.00 93.44 115 ASP A CA 1
ATOM 918 C C . ASP A 1 115 ? -15.259 -1.666 1.225 1.00 93.44 115 ASP A C 1
ATOM 920 O O . ASP A 1 115 ? -14.934 -1.223 2.333 1.00 93.44 115 ASP A O 1
ATOM 924 N N . SER A 1 116 ? -14.669 -1.259 0.096 1.00 95.75 116 SER A N 1
ATOM 925 C CA . SER A 1 116 ? -13.519 -0.340 0.087 1.00 95.75 116 SER A CA 1
ATOM 926 C C . SER A 1 116 ? -13.868 1.017 0.689 1.00 95.75 116 SER A C 1
ATOM 928 O O . SER A 1 116 ? -13.072 1.597 1.427 1.00 95.75 116 SER A O 1
ATOM 930 N N . ARG A 1 117 ? -15.093 1.499 0.461 1.00 96.44 117 ARG A N 1
ATOM 931 C CA . ARG A 1 117 ? -15.565 2.778 0.995 1.00 96.44 117 ARG A CA 1
ATOM 932 C C . ARG A 1 117 ? -15.634 2.752 2.517 1.00 96.44 117 ARG A C 1
ATOM 934 O O . ARG A 1 117 ? -15.140 3.682 3.155 1.00 96.44 117 ARG A O 1
ATOM 941 N N . LYS A 1 118 ? -16.228 1.709 3.106 1.00 95.50 118 LYS A N 1
ATOM 942 C CA . LYS A 1 118 ? -16.317 1.588 4.572 1.00 95.50 118 LYS A CA 1
ATOM 943 C C . LYS A 1 118 ? -14.945 1.438 5.214 1.00 95.50 118 LYS A C 1
ATOM 945 O O . LYS A 1 118 ? -14.686 2.090 6.225 1.00 95.50 118 LYS A O 1
ATOM 950 N N . SER A 1 119 ? -14.069 0.622 4.633 1.00 95.38 119 SER A N 1
ATOM 951 C CA . SER A 1 119 ? -12.716 0.433 5.164 1.00 95.38 119 SER A CA 1
ATOM 952 C C . SER A 1 119 ? -11.880 1.707 5.036 1.00 95.38 119 SER A C 1
ATOM 954 O O . SER A 1 119 ? -11.209 2.096 5.989 1.00 95.38 119 SER A O 1
ATOM 956 N N . SER A 1 120 ? -11.996 2.432 3.920 1.00 97.62 120 SER A N 1
ATOM 957 C CA . SER A 1 120 ? -11.351 3.737 3.738 1.00 97.62 120 SER A CA 1
ATOM 958 C C . SER A 1 120 ? -11.816 4.742 4.795 1.00 97.62 120 SER A C 1
ATOM 960 O O . SER A 1 120 ? -10.993 5.308 5.509 1.00 97.62 120 SER A O 1
ATOM 962 N N . GLN A 1 121 ? -13.130 4.895 4.995 1.00 97.50 121 GLN A N 1
ATOM 963 C CA . GLN A 1 121 ? -13.683 5.779 6.030 1.00 97.50 121 GLN A CA 1
ATOM 964 C C . GLN A 1 121 ? -13.213 5.406 7.440 1.00 97.50 121 GLN A C 1
ATOM 966 O O . GLN A 1 121 ? -12.920 6.290 8.246 1.00 97.50 121 GLN A O 1
ATOM 971 N N . PHE A 1 122 ? -13.118 4.107 7.735 1.00 97.44 122 PHE A N 1
ATOM 972 C CA . PHE A 1 122 ? -12.586 3.616 9.000 1.00 97.44 122 PHE A CA 1
ATOM 973 C C . PHE A 1 122 ? -11.142 4.081 9.220 1.00 97.44 122 PHE A C 1
ATOM 975 O O . PHE A 1 122 ? -10.846 4.697 10.246 1.00 97.44 122 PHE A O 1
ATOM 982 N N . TYR A 1 123 ? -10.255 3.841 8.254 1.00 97.81 123 TYR A N 1
ATOM 983 C CA . TYR A 1 123 ? -8.850 4.219 8.380 1.00 97.81 123 TYR A CA 1
ATOM 984 C C . TYR A 1 123 ? -8.644 5.737 8.377 1.00 97.81 123 TYR A C 1
ATOM 986 O O . TYR A 1 123 ? -7.859 6.231 9.182 1.00 97.81 123 TYR A O 1
ATOM 994 N N . GLN A 1 124 ? -9.393 6.494 7.573 1.00 97.81 124 GLN A N 1
ATOM 995 C CA . GLN A 1 124 ? -9.373 7.959 7.624 1.00 97.81 124 GLN A CA 1
ATOM 996 C C . GLN A 1 124 ? -9.785 8.474 9.013 1.00 97.81 124 GLN A C 1
ATOM 998 O O . GLN A 1 124 ? -9.091 9.294 9.610 1.00 97.81 124 GLN A O 1
ATOM 1003 N N . LYS A 1 125 ? -10.868 7.939 9.595 1.00 97.44 125 LYS A N 1
ATOM 1004 C CA . LYS A 1 125 ? -11.349 8.354 10.921 1.00 97.44 125 LYS A CA 1
ATOM 1005 C C . LYS A 1 125 ? -10.396 7.959 12.047 1.00 97.44 125 LYS A C 1
ATOM 1007 O O . LYS A 1 125 ? -10.162 8.774 12.934 1.00 97.44 125 LYS A O 1
ATOM 1012 N N . VAL A 1 126 ? -9.881 6.729 12.047 1.00 97.44 126 VAL A N 1
ATOM 1013 C CA . VAL A 1 126 ? -9.055 6.204 13.149 1.00 97.44 126 VAL A CA 1
ATOM 1014 C C . VAL A 1 126 ? -7.620 6.706 13.064 1.00 97.44 126 VAL A C 1
ATOM 1016 O O . VAL A 1 126 ? -7.088 7.206 14.054 1.00 97.44 126 VAL A O 1
ATOM 1019 N N . LEU A 1 127 ? -7.008 6.611 11.885 1.00 96.56 127 LEU A N 1
ATOM 1020 C CA . LEU A 1 127 ? -5.600 6.944 11.674 1.00 96.56 127 LEU A CA 1
ATOM 1021 C C . LEU A 1 127 ? -5.388 8.397 11.234 1.00 96.56 127 LEU A C 1
ATOM 1023 O O . LEU A 1 127 ? -4.263 8.875 11.270 1.00 96.56 127 LEU A O 1
ATOM 1027 N N . GLY A 1 128 ? -6.448 9.123 10.863 1.00 96.06 128 GLY A N 1
ATOM 1028 C CA . GLY A 1 128 ? -6.325 10.495 10.362 1.00 96.06 128 GLY A CA 1
ATOM 1029 C C . GLY A 1 128 ? -5.733 10.580 8.957 1.00 96.06 128 GLY A C 1
ATOM 1030 O O . GLY A 1 128 ? -5.118 11.589 8.634 1.00 96.06 128 GLY A O 1
ATOM 1031 N N . LEU A 1 129 ? -5.869 9.521 8.156 1.00 96.88 129 LEU A N 1
ATOM 1032 C CA . LEU A 1 129 ? -5.452 9.528 6.755 1.00 96.88 129 LEU A CA 1
ATOM 1033 C C . LEU A 1 129 ? -6.448 10.327 5.907 1.00 96.88 129 LEU A C 1
ATOM 1035 O O . LEU A 1 129 ? -7.624 10.437 6.252 1.00 96.88 129 LEU A O 1
ATOM 1039 N N . GLU A 1 130 ? -5.976 10.835 4.779 1.00 97.19 130 GLU A N 1
ATOM 1040 C CA . GLU A 1 130 ? -6.752 11.568 3.785 1.00 97.19 130 GLU A CA 1
ATOM 1041 C C . GLU A 1 130 ? -6.955 10.723 2.528 1.00 97.19 130 GLU A C 1
ATOM 1043 O O . GLU A 1 130 ? -6.076 9.946 2.145 1.00 97.19 130 GLU A O 1
ATOM 1048 N N . ASP A 1 131 ? -8.101 10.898 1.869 1.00 97.38 131 ASP A N 1
ATOM 1049 C CA . ASP A 1 131 ? -8.371 10.315 0.554 1.00 97.38 131 ASP A CA 1
ATOM 1050 C C . ASP A 1 131 ? -7.518 10.989 -0.523 1.00 97.38 131 ASP A C 1
ATOM 1052 O O . ASP A 1 131 ? -7.628 12.194 -0.745 1.00 97.38 131 ASP A O 1
ATOM 1056 N N . LYS A 1 132 ? -6.672 10.207 -1.199 1.00 97.31 132 LYS A N 1
ATOM 1057 C CA . LYS A 1 132 ? -5.854 10.690 -2.321 1.00 97.31 132 LYS A CA 1
ATOM 1058 C C . LYS A 1 132 ? -6.479 10.338 -3.654 1.00 97.31 132 LYS A C 1
ATOM 1060 O O . LYS A 1 132 ? -6.477 11.156 -4.570 1.00 97.31 132 LYS A O 1
ATOM 1065 N N . PHE A 1 133 ? -7.070 9.156 -3.753 1.00 96.25 133 PHE A N 1
ATOM 1066 C CA . PHE A 1 133 ? -7.832 8.745 -4.918 1.00 96.25 133 PHE A CA 1
ATOM 1067 C C . PHE A 1 133 ? -8.784 7.619 -4.540 1.00 96.25 133 PHE A C 1
ATOM 1069 O O . PHE A 1 133 ? -8.457 6.766 -3.721 1.00 96.25 133 PHE A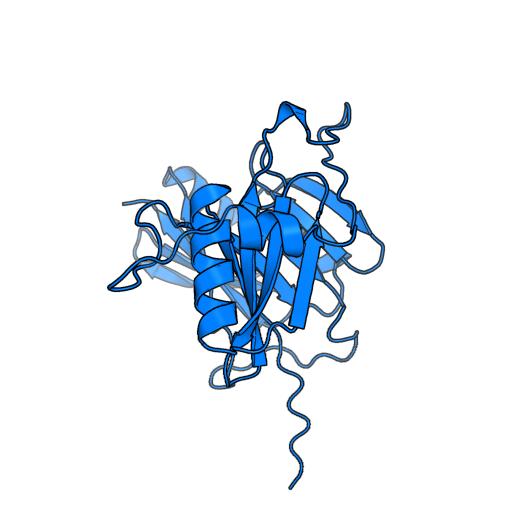 O 1
ATOM 1076 N N . SER A 1 134 ? -9.961 7.584 -5.154 1.00 96.06 134 SER A N 1
ATOM 1077 C CA . SER A 1 134 ? -10.943 6.535 -4.907 1.00 96.06 134 SER A CA 1
ATOM 1078 C C . SER A 1 134 ? -11.750 6.244 -6.163 1.00 96.06 134 SER A C 1
ATOM 1080 O O . SER A 1 134 ? -12.214 7.147 -6.860 1.00 96.06 134 SER A O 1
ATOM 1082 N N . VAL A 1 135 ? -11.977 4.960 -6.404 1.00 94.81 135 VAL A N 1
ATOM 1083 C CA . VAL A 1 135 ? -12.881 4.419 -7.423 1.00 94.81 135 VAL A CA 1
ATOM 1084 C C . VAL A 1 135 ? -13.927 3.535 -6.732 1.00 94.81 135 VAL A C 1
ATOM 1086 O O . VAL A 1 135 ? -13.779 3.215 -5.552 1.00 94.81 135 VAL A O 1
ATOM 1089 N N . PRO A 1 136 ? -15.009 3.103 -7.407 1.00 95.12 136 PRO A N 1
ATOM 1090 C CA . PRO A 1 136 ? -16.074 2.348 -6.743 1.00 95.12 136 PRO A CA 1
ATOM 1091 C C . PRO A 1 136 ? -15.624 1.091 -5.984 1.00 95.12 136 PRO A C 1
ATOM 1093 O O . PRO A 1 136 ? -16.288 0.722 -5.024 1.00 95.12 136 PRO A O 1
ATOM 1096 N N . SER A 1 137 ? -14.527 0.454 -6.403 1.00 93.75 137 SER A N 1
ATOM 1097 C CA . SER A 1 137 ? -14.012 -0.797 -5.834 1.00 93.75 137 SER A CA 1
ATOM 1098 C C . SER A 1 137 ? -12.682 -0.658 -5.086 1.00 93.75 137 SER A C 1
ATOM 1100 O O . SER A 1 137 ? -12.127 -1.679 -4.684 1.00 93.75 137 SER A O 1
ATOM 1102 N N . ALA A 1 138 ? -12.127 0.552 -4.938 1.00 95.50 138 ALA A N 1
ATOM 1103 C CA . ALA A 1 138 ? -10.843 0.758 -4.262 1.00 95.50 138 ALA A CA 1
ATOM 1104 C C . ALA A 1 138 ? -10.635 2.205 -3.789 1.00 95.50 138 ALA A C 1
ATOM 1106 O O . ALA A 1 138 ? -11.157 3.139 -4.394 1.00 95.50 138 ALA A O 1
ATOM 1107 N N . SER A 1 139 ? -9.840 2.381 -2.739 1.00 97.62 139 SER A N 1
ATOM 1108 C CA . SER A 1 139 ? -9.444 3.683 -2.200 1.00 97.62 139 SER A CA 1
ATOM 1109 C C . SER A 1 139 ? -7.967 3.684 -1.837 1.00 97.62 139 SER A C 1
ATOM 1111 O O . SER A 1 139 ? -7.482 2.707 -1.272 1.00 97.62 139 SER A O 1
ATOM 1113 N N . TRP A 1 140 ? -7.300 4.801 -2.096 1.00 97.44 140 TRP A N 1
ATOM 1114 C CA . TRP A 1 140 ? -5.898 5.079 -1.803 1.00 97.44 140 TRP A CA 1
ATOM 1115 C C . TRP A 1 140 ? -5.834 6.251 -0.831 1.00 97.44 140 TRP A C 1
ATOM 1117 O O . TRP A 1 140 ? -6.336 7.340 -1.123 1.00 97.44 140 TRP A O 1
ATOM 1127 N N . ILE A 1 141 ? -5.264 6.009 0.350 1.00 98.00 141 ILE A N 1
ATOM 1128 C CA . ILE A 1 141 ? -5.260 6.963 1.456 1.00 98.00 141 ILE A CA 1
ATOM 1129 C C . ILE A 1 141 ? -3.853 7.153 2.032 1.00 98.00 141 ILE A C 1
ATOM 1131 O O . ILE A 1 141 ? -3.039 6.222 2.097 1.00 98.00 141 ILE A O 1
ATOM 1135 N N . ALA A 1 142 ? -3.552 8.377 2.457 1.00 97.00 142 ALA A N 1
ATOM 1136 C CA . ALA A 1 142 ? -2.217 8.756 2.916 1.00 97.00 142 ALA A CA 1
ATOM 1137 C C . ALA A 1 142 ? -2.251 9.747 4.078 1.00 97.00 142 ALA A C 1
ATOM 1139 O O . ALA A 1 142 ? -3.260 10.386 4.344 1.00 97.00 142 ALA A O 1
ATOM 1140 N N . ALA A 1 143 ? -1.107 9.890 4.740 1.00 93.69 143 ALA A N 1
ATOM 1141 C CA . ALA A 1 143 ? -0.833 11.017 5.620 1.00 93.69 143 ALA A CA 1
ATOM 1142 C C . ALA A 1 143 ? 0.043 12.002 4.837 1.00 93.69 143 ALA A C 1
ATOM 1144 O O . ALA A 1 143 ? 0.958 11.562 4.137 1.00 93.69 143 ALA A O 1
ATOM 1145 N N . GLY A 1 144 ? -0.219 13.304 4.956 1.00 91.94 144 GLY A N 1
ATOM 1146 C CA . GLY A 1 144 ? 0.513 14.325 4.201 1.00 91.94 144 GLY A CA 1
ATOM 1147 C C . GLY A 1 144 ? 0.341 14.165 2.689 1.00 91.94 144 GLY A C 1
ATOM 1148 O O . GLY A 1 144 ? -0.728 13.778 2.223 1.00 91.94 144 GLY A O 1
ATOM 1149 N N . ASP A 1 145 ? 1.400 14.431 1.928 1.00 93.69 145 ASP A N 1
ATOM 1150 C CA . ASP A 1 145 ? 1.323 14.628 0.471 1.00 93.69 145 ASP A CA 1
ATOM 1151 C C . ASP A 1 145 ? 1.740 13.402 -0.358 1.00 93.69 145 ASP A C 1
ATOM 1153 O O . ASP A 1 145 ? 1.960 13.504 -1.563 1.00 93.69 145 ASP A O 1
ATOM 1157 N N . TYR A 1 146 ? 1.877 12.230 0.268 1.00 95.44 146 TYR A N 1
ATOM 1158 C CA . TYR A 1 146 ? 2.241 11.007 -0.451 1.00 95.44 146 TYR A CA 1
ATOM 1159 C C . TYR A 1 146 ? 1.053 10.431 -1.234 1.00 95.44 146 TYR A C 1
ATOM 1161 O O . TYR A 1 146 ? -0.093 10.585 -0.806 1.00 95.44 146 TYR A O 1
ATOM 1169 N N . HIS A 1 147 ? 1.315 9.739 -2.352 1.00 95.69 147 HIS A N 1
ATOM 1170 C CA . HIS A 1 147 ? 0.259 9.184 -3.209 1.00 95.69 147 HIS A CA 1
ATOM 1171 C C . HIS A 1 147 ? -0.647 8.200 -2.449 1.00 95.69 147 HIS A C 1
ATOM 1173 O O . HIS A 1 147 ? -1.866 8.277 -2.578 1.00 95.69 147 HIS A O 1
ATOM 1179 N N . HIS A 1 148 ? -0.070 7.353 -1.585 1.00 96.69 148 HIS A N 1
ATOM 1180 C CA . HIS A 1 148 ? -0.768 6.586 -0.545 1.00 96.69 148 HIS A CA 1
ATOM 1181 C C . HIS A 1 148 ? 0.206 5.788 0.312 1.00 96.69 148 HIS A C 1
ATOM 1183 O O . HIS A 1 148 ? 1.229 5.320 -0.169 1.00 96.69 148 HIS A O 1
ATOM 1189 N N . HIS A 1 149 ? -0.160 5.569 1.574 1.00 94.88 149 HIS A N 1
ATOM 1190 C CA . HIS A 1 149 ? 0.499 4.586 2.448 1.00 94.88 149 HIS A CA 1
ATOM 1191 C C . HIS A 1 149 ? -0.340 3.313 2.601 1.00 94.88 149 HIS A C 1
ATOM 1193 O O . HIS A 1 149 ? 0.183 2.244 2.914 1.00 94.88 149 HIS A O 1
ATOM 1199 N N . LEU A 1 150 ? -1.655 3.426 2.404 1.00 95.75 150 LEU A N 1
ATOM 1200 C CA . LEU A 1 150 ? -2.603 2.332 2.536 1.00 95.75 150 LEU A CA 1
ATOM 1201 C C . LEU A 1 150 ? -3.611 2.425 1.396 1.00 95.75 150 LEU A C 1
ATOM 1203 O O . LEU A 1 150 ? -4.200 3.480 1.168 1.00 95.75 150 LEU A O 1
ATOM 1207 N N . ALA A 1 151 ? -3.837 1.313 0.714 1.00 95.62 151 ALA A N 1
ATOM 1208 C CA . ALA A 1 151 ? -4.970 1.154 -0.174 1.00 95.62 151 ALA A CA 1
ATOM 1209 C C . ALA A 1 151 ? -5.882 0.027 0.316 1.00 95.62 151 ALA A C 1
ATOM 1211 O O . ALA A 1 151 ? -5.437 -0.949 0.922 1.00 95.62 151 ALA A O 1
ATOM 1212 N N . VAL A 1 152 ? -7.175 0.164 0.057 1.00 95.12 152 VAL A N 1
ATOM 1213 C CA . VAL A 1 152 ? -8.180 -0.873 0.298 1.00 95.12 152 VAL A CA 1
ATOM 1214 C C . VAL A 1 152 ? -8.889 -1.167 -1.013 1.00 95.12 152 VAL A C 1
ATOM 1216 O O . VAL A 1 152 ? -9.290 -0.236 -1.707 1.00 95.12 152 VAL A O 1
ATOM 1219 N N . ASN A 1 153 ? -9.055 -2.437 -1.370 1.00 93.88 153 ASN A N 1
ATOM 1220 C CA . ASN A 1 153 ? -9.696 -2.831 -2.622 1.00 93.88 153 ASN A CA 1
ATOM 1221 C C . ASN A 1 153 ? -10.631 -4.037 -2.451 1.00 93.88 153 ASN A C 1
ATOM 1223 O O . ASN A 1 153 ? -10.518 -4.814 -1.507 1.00 93.88 153 ASN A O 1
ATOM 1227 N N . GLU A 1 154 ? -11.557 -4.186 -3.395 1.00 93.12 154 GLU A N 1
ATOM 1228 C CA . GLU A 1 154 ? -12.534 -5.280 -3.455 1.00 93.12 154 GLU A CA 1
ATOM 1229 C C . GLU A 1 154 ? -12.149 -6.354 -4.495 1.00 93.12 154 GLU A C 1
ATOM 1231 O O . GLU A 1 154 ? -13.009 -7.112 -4.948 1.00 93.12 154 GLU A O 1
ATOM 1236 N N . TRP A 1 155 ? -10.879 -6.433 -4.922 1.00 87.88 155 TRP A N 1
ATOM 1237 C CA . TRP A 1 155 ? -10.453 -7.327 -6.015 1.00 87.88 155 TRP A CA 1
ATOM 1238 C C . TRP A 1 155 ? -10.579 -8.813 -5.662 1.00 87.88 155 TRP A C 1
ATOM 1240 O O . TRP A 1 155 ? -10.888 -9.632 -6.527 1.00 87.88 155 TRP A O 1
ATOM 1250 N N . GLY A 1 156 ? -10.451 -9.159 -4.377 1.00 80.69 156 GLY A N 1
ATOM 1251 C CA . GLY A 1 156 ? -10.764 -10.497 -3.860 1.00 80.69 156 GLY A CA 1
ATOM 1252 C C . GLY A 1 156 ? -12.266 -10.843 -3.858 1.00 80.69 156 GLY A C 1
ATOM 1253 O O . GLY A 1 156 ? -12.641 -11.989 -3.601 1.00 80.69 156 GLY A O 1
ATOM 1254 N N . GLY A 1 157 ? -13.135 -9.876 -4.175 1.00 82.81 157 GLY A N 1
ATOM 1255 C CA . GLY A 1 157 ? -14.589 -10.005 -4.232 1.00 82.81 157 GLY A CA 1
ATOM 1256 C C . GLY A 1 157 ? -15.309 -9.617 -2.934 1.00 82.81 157 GLY A C 1
ATOM 1257 O O . GLY A 1 157 ? -14.724 -9.493 -1.867 1.00 82.81 157 GLY A O 1
ATOM 1258 N N . LYS A 1 158 ? -16.637 -9.463 -3.002 1.00 78.75 158 LYS A N 1
ATOM 1259 C CA . LYS A 1 158 ? -17.462 -9.021 -1.853 1.00 78.75 158 LYS A CA 1
ATOM 1260 C C . LYS A 1 158 ? -17.743 -10.107 -0.811 1.00 78.75 158 LYS A C 1
ATOM 1262 O O . LYS A 1 158 ? -18.138 -9.810 0.311 1.00 78.75 158 LYS A O 1
ATOM 1267 N N . GLY A 1 159 ? -17.573 -11.372 -1.192 1.00 80.25 159 GLY A N 1
ATOM 1268 C CA . GLY A 1 159 ? -17.843 -12.543 -0.353 1.00 80.25 159 GLY A CA 1
ATOM 1269 C C . GLY A 1 159 ? -16.652 -13.006 0.484 1.00 80.25 159 GLY A C 1
ATOM 1270 O O . GLY A 1 159 ? -16.650 -14.153 0.926 1.00 80.25 159 GLY A O 1
ATOM 1271 N N . LEU A 1 160 ? -15.625 -12.167 0.658 1.00 79.62 160 LEU A N 1
ATOM 1272 C CA . LEU A 1 160 ? -14.431 -12.532 1.416 1.00 79.62 160 LEU A CA 1
ATOM 1273 C C . LEU A 1 160 ? -14.807 -12.929 2.845 1.00 79.62 160 LEU A C 1
ATOM 1275 O O . LEU A 1 160 ? -15.585 -12.253 3.518 1.00 79.62 160 LEU A O 1
ATOM 1279 N N . ALA A 1 161 ? -14.251 -14.036 3.328 1.00 80.88 161 ALA A N 1
ATOM 1280 C CA . ALA A 1 161 ? -14.329 -14.357 4.744 1.00 80.88 161 ALA A CA 1
ATOM 1281 C C . ALA A 1 161 ? -13.490 -13.348 5.540 1.00 80.88 161 ALA A C 1
ATOM 1283 O O . ALA A 1 161 ? -12.446 -12.898 5.075 1.00 80.88 161 ALA A O 1
ATOM 1284 N N . SER A 1 162 ? -13.924 -13.005 6.754 1.00 80.25 162 SER A N 1
ATOM 1285 C CA . SER A 1 162 ? -13.063 -12.244 7.662 1.00 80.25 162 SER A CA 1
ATOM 1286 C C . SER A 1 162 ? -11.796 -13.031 7.985 1.00 80.25 162 SER A C 1
ATOM 1288 O O . SER A 1 162 ? -11.837 -14.259 8.146 1.00 80.25 162 SER A O 1
ATOM 1290 N N . ARG A 1 163 ? -10.683 -12.310 8.134 1.00 78.19 163 ARG A N 1
ATOM 1291 C CA . ARG A 1 163 ? -9.391 -12.896 8.493 1.00 78.19 163 ARG A CA 1
ATOM 1292 C C . ARG A 1 163 ? -9.501 -13.616 9.841 1.00 78.19 163 ARG A C 1
ATOM 1294 O O . ARG A 1 163 ? -10.027 -13.080 10.814 1.00 78.19 163 ARG A O 1
ATOM 1301 N N . LYS A 1 164 ? -8.987 -14.847 9.905 1.00 78.44 164 LYS A N 1
ATOM 1302 C CA . LYS A 1 164 ? -8.848 -15.634 11.144 1.00 78.44 164 LYS A CA 1
ATOM 1303 C C . LYS A 1 164 ? -7.379 -15.859 11.443 1.00 78.44 164 LYS A C 1
ATOM 1305 O O . LYS A 1 164 ? -6.630 -16.142 10.516 1.00 78.44 164 LYS A O 1
ATOM 1310 N N . GLN A 1 165 ? -6.971 -15.783 12.706 1.00 80.19 165 GLN A N 1
ATOM 1311 C CA . GLN A 1 165 ? -5.593 -16.065 13.114 1.00 80.19 165 GLN A CA 1
ATOM 1312 C C . GLN A 1 165 ? -5.150 -17.469 12.659 1.00 80.19 165 GLN A C 1
ATOM 1314 O O . GLN A 1 165 ? -5.931 -18.417 12.717 1.00 80.19 165 GLN A O 1
ATOM 1319 N N . GLY A 1 166 ? -3.901 -17.594 12.202 1.00 80.31 166 GLY A N 1
ATOM 1320 C CA . GLY A 1 166 ? -3.303 -18.873 11.799 1.00 80.31 166 GLY A CA 1
ATOM 1321 C C . GLY A 1 166 ? -3.485 -19.262 10.328 1.00 80.31 166 GLY A C 1
ATOM 1322 O O . GLY A 1 166 ? -2.857 -20.222 9.899 1.00 80.31 166 GLY A O 1
ATOM 1323 N N . LEU A 1 167 ? -4.286 -18.532 9.536 1.00 80.94 167 LEU A N 1
ATOM 1324 C CA . LEU A 1 167 ? -4.246 -18.691 8.070 1.00 80.94 167 LEU A CA 1
ATOM 1325 C C . LEU A 1 167 ? -2.950 -18.076 7.493 1.00 80.94 167 LEU A C 1
ATOM 1327 O O . LEU A 1 167 ? -2.461 -17.114 8.100 1.00 80.94 167 LEU A O 1
ATOM 1331 N N . PRO A 1 168 ? -2.448 -18.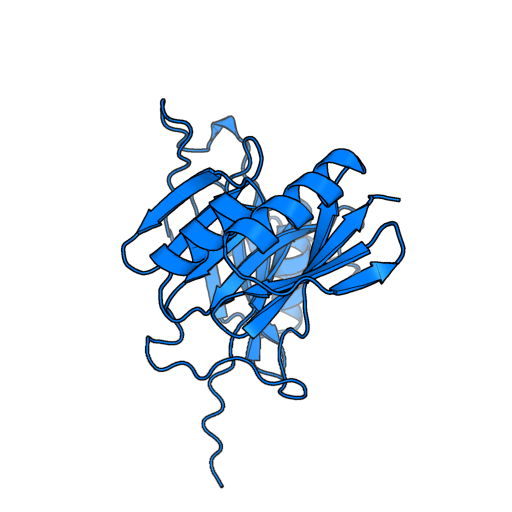563 6.342 1.00 79.12 168 PRO A N 1
ATOM 1332 C CA . PRO A 1 168 ? -1.390 -17.906 5.563 1.00 79.12 168 PRO A CA 1
ATOM 1333 C C . PRO A 1 168 ? -1.723 -16.449 5.187 1.00 79.12 168 PRO A C 1
ATOM 1335 O O . PRO A 1 168 ? -2.876 -16.017 5.333 1.00 79.12 168 PRO A O 1
ATOM 1338 N N . GLY A 1 169 ? -0.718 -15.695 4.734 1.00 80.12 169 GLY A N 1
ATOM 1339 C CA . GLY A 1 169 ? -0.817 -14.263 4.411 1.00 80.12 169 GLY A CA 1
ATOM 1340 C C . GLY A 1 169 ? -0.533 -13.324 5.591 1.00 80.12 169 GLY A C 1
ATOM 1341 O O . GLY A 1 169 ? -0.132 -13.763 6.673 1.00 80.12 169 GLY A O 1
ATOM 1342 N N . LEU A 1 170 ? -0.750 -12.011 5.422 1.00 84.00 170 LEU A N 1
ATOM 1343 C CA . LEU A 1 170 ? -0.358 -11.018 6.434 1.00 84.00 170 LEU A CA 1
ATOM 1344 C C . LEU A 1 170 ? -1.019 -11.297 7.786 1.00 84.00 170 LEU A C 1
ATOM 1346 O O . LEU A 1 170 ? -2.232 -11.512 7.900 1.00 84.00 170 LEU A O 1
ATOM 1350 N N . ALA A 1 171 ? -0.188 -11.290 8.823 1.00 86.88 171 ALA A N 1
ATOM 1351 C CA . ALA A 1 171 ? -0.630 -11.400 10.204 1.00 86.88 171 ALA A CA 1
ATOM 1352 C C . ALA A 1 171 ? -1.070 -10.037 10.760 1.00 86.88 171 ALA A C 1
ATOM 1354 O O . ALA A 1 171 ? -2.097 -9.941 11.425 1.00 86.88 171 ALA A O 1
ATOM 1355 N N . TYR A 1 172 ? -0.267 -9.005 10.506 1.00 91.38 172 TYR A N 1
ATOM 1356 C CA . TYR A 1 172 ? -0.503 -7.606 10.850 1.00 91.38 172 TYR A CA 1
ATOM 1357 C C . TYR A 1 172 ? 0.498 -6.728 10.089 1.00 91.38 172 TYR A C 1
ATOM 1359 O O . TYR A 1 172 ? 1.529 -7.218 9.628 1.00 91.38 172 TYR A O 1
ATOM 1367 N N . TYR A 1 173 ? 0.249 -5.424 10.049 1.00 92.12 173 TYR A N 1
ATOM 1368 C CA . TYR A 1 173 ? 1.246 -4.420 9.670 1.00 92.12 173 TYR A CA 1
ATOM 1369 C C . TYR A 1 173 ? 1.450 -3.421 10.808 1.00 92.12 173 TYR A C 1
ATOM 1371 O O . TYR A 1 173 ? 0.663 -3.369 11.760 1.00 92.12 173 TYR A O 1
ATOM 1379 N N . VAL A 1 174 ? 2.547 -2.668 10.736 1.00 94.62 174 VAL A N 1
ATOM 1380 C CA . VAL A 1 174 ? 2.922 -1.692 11.759 1.00 94.62 174 VAL A CA 1
ATOM 1381 C C . VAL A 1 174 ? 2.923 -0.299 11.153 1.00 94.62 174 VAL A C 1
ATOM 1383 O O . VAL A 1 174 ? 3.575 -0.073 10.140 1.00 94.62 174 VAL A O 1
ATOM 1386 N N . ILE A 1 175 ? 2.224 0.621 11.807 1.00 94.56 175 ILE A N 1
ATOM 1387 C CA . ILE A 1 175 ? 2.338 2.059 11.587 1.00 94.56 175 ILE A CA 1
ATOM 1388 C C . ILE A 1 175 ? 3.195 2.634 12.709 1.00 94.56 175 ILE A C 1
ATOM 1390 O O . ILE A 1 175 ? 3.002 2.312 13.887 1.00 94.56 175 ILE A O 1
ATOM 1394 N N . GLU A 1 176 ? 4.140 3.487 12.340 1.00 95.69 176 GLU A N 1
ATOM 1395 C CA . GLU A 1 176 ? 4.916 4.270 13.290 1.00 95.69 176 GLU A CA 1
ATOM 1396 C C . GLU A 1 176 ? 4.360 5.687 13.358 1.00 95.69 176 GLU A C 1
ATOM 1398 O O . GLU A 1 176 ? 4.078 6.296 12.329 1.00 95.69 176 GLU A O 1
ATOM 1403 N N . VAL A 1 177 ? 4.191 6.195 14.574 1.00 95.75 177 VAL A N 1
ATOM 1404 C CA . VAL A 1 177 ? 3.833 7.595 14.830 1.00 95.75 177 VAL A CA 1
ATOM 1405 C C . VAL A 1 177 ? 5.012 8.310 15.472 1.00 95.75 177 VAL A C 1
ATOM 1407 O O . VAL A 1 177 ? 5.768 7.696 16.232 1.00 95.75 177 VAL A O 1
ATOM 1410 N N . ALA A 1 178 ? 5.180 9.597 15.178 1.00 94.06 178 ALA A N 1
ATOM 1411 C CA . ALA A 1 178 ? 6.317 10.369 15.673 1.00 94.06 178 ALA A CA 1
ATOM 1412 C C . ALA A 1 178 ? 6.155 10.729 17.155 1.00 94.06 178 ALA A C 1
ATOM 1414 O O . ALA A 1 178 ? 7.130 10.745 17.911 1.00 94.06 178 ALA A O 1
ATOM 1415 N N . HIS A 1 179 ? 4.916 10.988 17.580 1.00 94.94 179 HIS A N 1
ATOM 1416 C CA . HIS A 1 179 ? 4.623 11.495 18.914 1.00 94.94 179 HIS A CA 1
ATOM 1417 C C . HIS A 1 179 ? 3.631 10.619 19.684 1.00 94.94 179 HIS A C 1
ATOM 1419 O O . HIS A 1 179 ? 2.745 9.964 19.129 1.00 94.94 179 HIS A O 1
ATOM 1425 N N . LYS A 1 180 ? 3.763 10.609 21.015 1.00 95.88 180 LYS A N 1
ATOM 1426 C CA . LYS A 1 180 ? 2.892 9.814 21.894 1.00 95.88 180 LYS A CA 1
ATOM 1427 C C . LYS A 1 180 ? 1.446 10.313 21.841 1.00 95.88 180 LYS A C 1
ATOM 1429 O O . LYS A 1 180 ? 0.511 9.531 21.992 1.00 95.88 180 LYS A O 1
ATOM 1434 N N . GLU A 1 181 ? 1.266 11.603 21.609 1.00 96.94 181 GLU A N 1
ATOM 1435 C CA . GLU A 1 181 ? -0.017 12.279 21.462 1.00 96.94 181 GLU A CA 1
ATOM 1436 C C . GLU A 1 181 ? -0.811 11.721 20.273 1.00 96.94 181 GLU A C 1
ATOM 1438 O O . GLU A 1 181 ? -2.022 11.522 20.383 1.00 96.94 181 GLU A O 1
ATOM 1443 N N . GLU A 1 182 ? -0.138 11.385 19.168 1.00 95.88 182 GLU A N 1
ATOM 1444 C CA . GLU A 1 182 ? -0.762 10.735 18.010 1.00 95.88 182 GLU A CA 1
ATOM 1445 C C . GLU A 1 182 ? -1.258 9.331 18.368 1.00 95.88 182 GLU A C 1
ATOM 1447 O O . GLU A 1 182 ? -2.396 8.980 18.062 1.00 95.88 182 GLU A O 1
ATOM 1452 N N . LEU A 1 183 ? -0.450 8.553 19.099 1.00 96.12 183 LEU A N 1
ATOM 1453 C CA . LEU A 1 183 ? -0.833 7.218 19.570 1.00 96.12 183 LEU A CA 1
ATOM 1454 C C . LEU A 1 183 ? -2.092 7.270 20.451 1.00 96.12 183 LEU A C 1
ATOM 1456 O O . LEU A 1 183 ? -3.003 6.456 20.291 1.00 96.12 183 LEU A O 1
ATOM 1460 N N . LEU A 1 184 ? -2.161 8.242 21.367 1.00 96.88 184 LEU A N 1
ATOM 1461 C CA . LEU A 1 184 ? -3.325 8.457 22.232 1.00 96.88 184 LEU A CA 1
ATOM 1462 C C . LEU A 1 184 ? -4.549 8.934 21.441 1.00 96.88 184 LEU A C 1
ATOM 1464 O O . LEU A 1 184 ? -5.662 8.479 21.700 1.00 96.88 184 LEU A O 1
ATOM 1468 N N . THR A 1 185 ? -4.344 9.797 20.445 1.00 97.44 185 THR A N 1
ATOM 1469 C CA . THR A 1 185 ? -5.406 10.286 19.556 1.00 97.44 185 THR A CA 1
ATOM 1470 C C . THR A 1 185 ? -6.008 9.145 18.736 1.00 97.44 185 THR A C 1
ATOM 1472 O O . THR A 1 185 ? -7.230 9.028 18.644 1.00 97.44 185 THR A O 1
ATOM 1475 N N . ILE A 1 186 ? -5.169 8.263 18.186 1.00 97.06 186 ILE A N 1
ATOM 1476 C CA . ILE A 1 186 ? -5.607 7.056 17.470 1.00 97.06 186 ILE A CA 1
ATOM 1477 C C . ILE A 1 186 ? -6.394 6.133 18.409 1.00 97.06 186 ILE A C 1
ATOM 1479 O O . ILE A 1 186 ? -7.462 5.646 18.037 1.00 97.06 186 ILE A O 1
ATOM 1483 N N . ALA A 1 187 ? -5.914 5.930 19.643 1.00 96.31 187 ALA A N 1
ATOM 1484 C CA . ALA A 1 187 ? -6.612 5.122 20.644 1.00 96.31 187 ALA A CA 1
ATOM 1485 C C . ALA A 1 187 ? -8.016 5.669 20.954 1.00 96.31 187 ALA A C 1
ATOM 1487 O O . ALA A 1 187 ? -8.979 4.903 20.987 1.00 96.31 187 ALA A O 1
ATOM 1488 N N . GLN A 1 188 ? -8.141 6.987 21.133 1.00 96.88 188 GLN A N 1
ATOM 1489 C CA . GLN A 1 188 ? -9.424 7.648 21.367 1.00 96.88 188 GLN A CA 1
ATOM 1490 C C . GLN A 1 188 ? -10.361 7.502 20.160 1.00 96.88 188 GLN A C 1
ATOM 1492 O O . GLN A 1 188 ? -11.505 7.078 20.313 1.00 96.88 188 GLN A O 1
ATOM 1497 N N . ARG A 1 189 ? -9.879 7.787 18.943 1.00 97.38 189 ARG A N 1
ATOM 1498 C CA . ARG A 1 189 ? -10.680 7.671 17.712 1.00 97.38 189 ARG A CA 1
ATOM 1499 C C . ARG A 1 189 ? -11.170 6.245 17.467 1.00 97.38 189 ARG A C 1
ATOM 1501 O O . ARG A 1 189 ? -12.281 6.068 16.984 1.00 97.38 189 ARG A O 1
ATOM 1508 N N . ALA A 1 190 ? -10.370 5.237 17.812 1.00 95.75 190 ALA A N 1
ATOM 1509 C CA . ALA A 1 190 ? -10.770 3.835 17.719 1.00 95.75 190 ALA A CA 1
ATOM 1510 C C . ALA A 1 190 ? -11.922 3.487 18.678 1.00 95.75 190 ALA A C 1
ATOM 1512 O O . ALA A 1 190 ? -12.833 2.750 18.300 1.00 95.75 190 ALA A O 1
ATOM 1513 N N . GLN A 1 191 ? -11.922 4.056 19.887 1.00 93.00 191 GLN A N 1
ATOM 1514 C CA . GLN A 1 191 ? -13.023 3.899 20.842 1.00 93.00 191 GLN A CA 1
ATOM 1515 C C . GLN A 1 191 ? -14.310 4.579 20.355 1.00 93.00 191 GLN A C 1
ATOM 1517 O O . GLN A 1 191 ? -15.383 4.015 20.526 1.00 93.00 191 GLN A O 1
ATOM 1522 N N . GLU A 1 192 ? -14.215 5.741 19.696 1.00 95.19 192 GLU A N 1
ATOM 1523 C CA . GLU A 1 192 ? -15.375 6.453 19.120 1.00 95.19 192 GLU A CA 1
ATOM 1524 C C . GLU A 1 192 ? -16.113 5.656 18.032 1.00 95.19 192 GLU A C 1
ATOM 1526 O O . GLU A 1 192 ? -17.274 5.939 17.746 1.00 95.19 192 GLU A O 1
ATOM 1531 N N . VAL A 1 193 ? -15.445 4.684 17.406 1.00 93.50 193 VAL A N 1
ATOM 1532 C CA . VAL A 1 193 ? -16.026 3.800 16.380 1.00 93.50 193 VAL A CA 1
ATOM 1533 C C . VAL A 1 193 ? -16.276 2.380 16.903 1.00 93.50 193 VAL A C 1
ATOM 1535 O O . VAL A 1 193 ? -16.334 1.432 16.114 1.00 93.50 193 VAL A O 1
ATOM 1538 N N . ASP A 1 194 ? -16.387 2.234 18.228 1.00 90.88 194 ASP A N 1
ATOM 1539 C CA . ASP A 1 194 ? -16.648 0.981 18.945 1.00 90.88 194 ASP A CA 1
ATOM 1540 C C . ASP A 1 194 ? -15.679 -0.156 18.575 1.00 90.88 194 ASP A C 1
ATOM 1542 O O . ASP A 1 194 ? -16.047 -1.337 18.540 1.00 90.88 194 ASP A O 1
ATOM 1546 N N . ARG A 1 195 ? -14.412 0.178 18.281 1.00 89.25 195 ARG A N 1
ATOM 1547 C CA . ARG A 1 195 ? -13.381 -0.831 18.015 1.00 89.25 195 ARG A CA 1
ATOM 1548 C C . ARG A 1 195 ? -12.565 -1.143 19.260 1.00 89.25 195 ARG A C 1
ATOM 1550 O O . ARG A 1 195 ? -12.038 -0.227 19.895 1.00 89.25 195 ARG A O 1
ATOM 1557 N N . PRO A 1 196 ? -12.409 -2.435 19.606 1.00 85.25 196 PRO A N 1
ATOM 1558 C CA . PRO A 1 196 ? -11.563 -2.819 20.719 1.00 85.25 196 PRO A CA 1
ATOM 1559 C C . PRO A 1 196 ? -10.113 -2.454 20.401 1.00 85.25 196 PRO A C 1
ATOM 1561 O O . PRO A 1 196 ? -9.583 -2.802 19.344 1.00 85.25 196 PRO A O 1
ATOM 1564 N N . ILE A 1 197 ? -9.474 -1.778 21.350 1.00 94.00 197 ILE A N 1
ATOM 1565 C CA . ILE A 1 197 ? -8.035 -1.532 21.339 1.00 94.00 197 ILE A CA 1
ATOM 1566 C C . ILE A 1 197 ? -7.364 -2.475 22.329 1.00 94.00 197 ILE A C 1
ATOM 1568 O O . ILE A 1 197 ? -7.871 -2.710 23.430 1.00 94.00 197 ILE A O 1
ATOM 1572 N N . LYS A 1 198 ? -6.196 -2.992 21.962 1.00 95.81 198 LYS A N 1
ATOM 1573 C CA . LYS A 1 198 ? -5.356 -3.785 22.858 1.00 95.81 198 LYS A CA 1
ATOM 1574 C C . LYS A 1 198 ? -4.004 -3.110 23.007 1.00 95.81 198 LYS A C 1
ATOM 1576 O O . LYS A 1 198 ? -3.188 -3.120 22.090 1.00 95.81 198 LYS A O 1
ATOM 1581 N N . TRP A 1 199 ? -3.750 -2.547 24.181 1.00 96.88 199 TRP A N 1
ATOM 1582 C CA . TRP A 1 199 ? -2.422 -2.056 24.533 1.00 96.88 199 TRP A CA 1
ATOM 1583 C C . TRP A 1 199 ? -1.466 -3.240 24.693 1.00 96.88 199 TRP A C 1
ATOM 1585 O O . TRP A 1 199 ? -1.732 -4.164 25.463 1.00 96.88 199 TRP A O 1
ATOM 1595 N N . MET A 1 200 ? -0.367 -3.223 23.940 1.00 96.25 200 MET A N 1
ATOM 1596 C CA . MET A 1 200 ? 0.694 -4.231 24.031 1.00 96.25 200 MET A CA 1
ATOM 1597 C C . MET A 1 200 ? 1.800 -3.771 24.981 1.00 96.25 200 MET A C 1
ATOM 1599 O O . MET A 1 200 ? 2.350 -4.568 25.735 1.00 96.25 200 MET A O 1
ATOM 1603 N N . THR A 1 201 ? 2.103 -2.474 24.949 1.00 96.25 201 THR A N 1
ATOM 1604 C CA . THR A 1 201 ? 3.021 -1.773 25.855 1.00 96.25 201 THR A CA 1
ATOM 1605 C C . THR A 1 201 ? 2.494 -0.352 26.088 1.00 96.25 201 THR A C 1
ATOM 1607 O O . THR A 1 201 ? 1.448 0.021 25.562 1.00 96.25 201 THR A O 1
ATOM 1610 N N . SER A 1 202 ? 3.220 0.484 26.835 1.00 94.94 202 SER A N 1
ATOM 1611 C CA . SER A 1 202 ? 2.900 1.915 26.971 1.00 94.94 202 SER A CA 1
ATOM 1612 C C . SER A 1 202 ? 3.156 2.746 25.702 1.00 94.94 202 SER A C 1
ATOM 1614 O O . SER A 1 202 ? 2.768 3.914 25.658 1.00 94.94 202 SER A O 1
ATOM 1616 N N . SER A 1 203 ? 3.813 2.169 24.692 1.00 96.38 203 SER A N 1
ATOM 1617 C CA . SER A 1 203 ? 4.198 2.820 23.432 1.00 96.38 203 SER A CA 1
ATOM 1618 C C . SER A 1 203 ? 3.713 2.066 22.191 1.00 96.38 203 SER A C 1
ATOM 1620 O O . SER A 1 203 ? 4.138 2.381 21.080 1.00 96.38 203 SER A O 1
ATOM 1622 N N . GLN A 1 204 ? 2.841 1.067 22.366 1.00 97.75 204 GLN A N 1
ATOM 1623 C CA . GLN A 1 204 ? 2.316 0.255 21.278 1.00 97.75 204 GLN A CA 1
ATOM 1624 C C . GLN A 1 204 ? 0.908 -0.255 21.582 1.00 97.75 204 GLN A C 1
ATOM 1626 O O . GLN A 1 204 ? 0.660 -0.852 22.636 1.00 97.75 204 GLN A O 1
ATOM 1631 N N . LEU A 1 205 ? 0.012 -0.095 20.611 1.00 97.00 205 LEU A N 1
ATOM 1632 C CA . LEU A 1 205 ? -1.347 -0.625 20.645 1.00 97.00 205 LEU A CA 1
ATOM 1633 C C . LEU A 1 205 ? -1.683 -1.390 19.364 1.00 97.00 205 LEU A C 1
ATOM 1635 O O . LEU A 1 205 ? -1.021 -1.256 18.336 1.00 97.00 205 LEU A O 1
ATOM 1639 N N . GLU A 1 206 ? -2.720 -2.208 19.448 1.00 97.06 206 GLU A N 1
ATOM 1640 C CA . GLU A 1 206 ? -3.258 -3.019 18.365 1.00 97.06 206 GLU A CA 1
ATOM 1641 C C . GLU A 1 206 ? -4.746 -2.693 18.182 1.00 97.06 206 GLU A C 1
ATOM 1643 O O . GLU A 1 206 ? -5.485 -2.572 19.165 1.00 97.06 206 GLU A O 1
ATOM 1648 N N . ILE A 1 207 ? -5.167 -2.539 16.926 1.00 95.62 207 ILE A N 1
ATOM 1649 C CA . ILE A 1 207 ? -6.552 -2.300 16.504 1.00 95.62 207 ILE A CA 1
ATOM 1650 C C . ILE A 1 207 ? -6.902 -3.351 15.456 1.00 95.62 207 ILE A C 1
ATOM 1652 O O . ILE A 1 207 ? -6.068 -3.721 14.631 1.00 95.62 207 ILE A O 1
ATOM 1656 N N . THR A 1 208 ? -8.138 -3.841 15.490 1.00 92.81 208 THR A N 1
ATOM 1657 C CA . THR A 1 208 ? -8.681 -4.719 14.450 1.00 92.81 208 THR A CA 1
ATOM 1658 C C . THR A 1 208 ? -9.768 -3.989 13.674 1.00 92.81 208 THR A C 1
ATOM 1660 O O . THR A 1 208 ? -10.694 -3.426 14.269 1.00 92.81 208 THR A O 1
ATOM 1663 N N . ASP A 1 209 ? -9.642 -3.988 12.353 1.00 91.56 209 ASP A N 1
ATOM 1664 C CA . ASP A 1 209 ? -10.596 -3.357 11.447 1.00 91.56 209 ASP A CA 1
ATOM 1665 C C . ASP A 1 209 ? -11.909 -4.181 11.320 1.00 91.56 209 ASP A C 1
ATOM 1667 O O . ASP A 1 209 ? -12.051 -5.256 11.918 1.00 91.56 209 ASP A O 1
ATOM 1671 N N . PRO A 1 210 ? -12.914 -3.699 10.566 1.00 88.12 210 PRO A N 1
ATOM 1672 C CA . PRO A 1 210 ? -14.162 -4.434 10.340 1.00 88.12 210 PRO A CA 1
ATOM 1673 C C . PRO A 1 210 ? -14.018 -5.805 9.655 1.00 88.12 210 PRO A C 1
ATOM 1675 O O . PRO A 1 210 ? -14.905 -6.650 9.813 1.00 88.12 210 PRO A O 1
ATOM 1678 N N . ASP A 1 211 ? -12.939 -6.038 8.910 1.00 88.56 211 ASP A N 1
ATOM 1679 C CA . ASP A 1 211 ? -12.680 -7.271 8.164 1.00 88.56 211 ASP A CA 1
ATOM 1680 C C . ASP A 1 211 ? -11.772 -8.265 8.913 1.00 88.56 211 ASP A C 1
ATOM 1682 O O . ASP A 1 211 ? -11.591 -9.404 8.467 1.00 88.56 211 ASP A O 1
ATOM 1686 N N . GLY A 1 212 ? -11.304 -7.901 10.110 1.00 88.62 212 GLY A N 1
ATOM 1687 C CA . GLY A 1 212 ? -10.443 -8.734 10.951 1.00 88.62 212 GLY A CA 1
ATOM 1688 C C . GLY A 1 212 ? -8.950 -8.509 10.707 1.00 88.62 212 GLY A C 1
ATOM 1689 O O . GLY A 1 212 ? -8.131 -9.306 11.167 1.00 88.62 212 GLY A O 1
ATOM 1690 N N . ILE A 1 213 ? -8.586 -7.456 9.975 1.00 89.94 213 ILE A N 1
ATOM 1691 C CA . ILE A 1 213 ? -7.205 -7.079 9.695 1.00 89.94 213 ILE A CA 1
ATOM 1692 C C . ILE A 1 213 ? -6.630 -6.365 10.912 1.00 89.94 213 ILE A C 1
ATOM 1694 O O . ILE A 1 213 ? -7.235 -5.450 11.473 1.00 89.94 213 ILE A O 1
ATOM 1698 N N . VAL A 1 214 ? -5.442 -6.800 11.321 1.00 92.44 214 VAL A N 1
ATOM 1699 C CA . VAL A 1 214 ? -4.769 -6.289 12.509 1.00 92.44 214 VAL A CA 1
ATOM 1700 C C . VAL A 1 214 ? -3.775 -5.197 12.124 1.00 92.44 214 VAL A C 1
ATOM 1702 O O . VAL A 1 214 ? -2.823 -5.433 11.377 1.00 92.44 214 VAL A O 1
ATOM 1705 N N . THR A 1 215 ? -3.964 -4.016 12.702 1.00 94.38 215 THR A N 1
ATOM 1706 C CA . THR A 1 215 ? -3.042 -2.883 12.611 1.00 94.38 215 THR A CA 1
ATOM 1707 C C . THR A 1 215 ? -2.372 -2.686 13.961 1.00 94.38 215 THR A C 1
ATOM 1709 O O . THR A 1 215 ? -3.041 -2.503 14.980 1.00 94.38 215 THR A O 1
ATOM 1712 N N . ARG A 1 216 ? -1.040 -2.687 13.987 1.00 96.69 216 ARG A N 1
ATOM 1713 C CA . ARG A 1 216 ? -0.265 -2.278 15.162 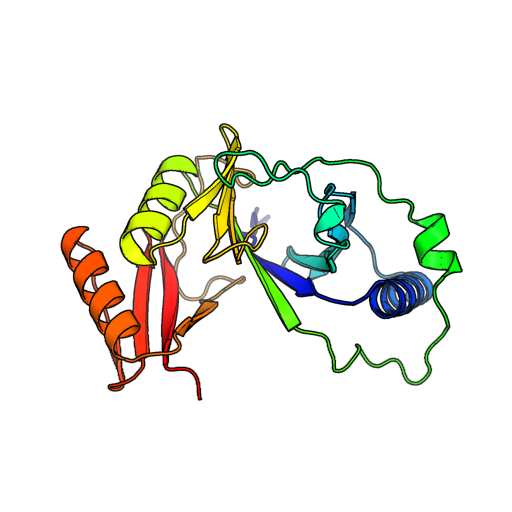1.00 96.69 216 ARG A CA 1
ATOM 1714 C C . ARG A 1 216 ? 0.229 -0.861 14.965 1.00 96.69 216 ARG A C 1
ATOM 1716 O O . ARG A 1 216 ? 0.736 -0.531 13.903 1.00 96.69 216 ARG A O 1
ATOM 1723 N N . ILE A 1 217 ? 0.116 -0.044 15.999 1.00 97.56 217 ILE A N 1
ATOM 1724 C CA . ILE A 1 217 ? 0.608 1.327 15.992 1.00 97.56 217 ILE A CA 1
ATOM 1725 C C . ILE A 1 217 ? 1.616 1.453 17.122 1.00 97.56 217 ILE A C 1
ATOM 1727 O O . ILE A 1 217 ? 1.317 1.069 18.256 1.00 97.56 217 ILE A O 1
ATOM 1731 N N . ARG A 1 218 ? 2.818 1.944 16.815 1.00 97.38 218 ARG A N 1
ATOM 1732 C CA . ARG A 1 218 ? 3.887 2.146 17.799 1.00 97.38 218 ARG A CA 1
ATOM 1733 C C . ARG A 1 218 ? 4.518 3.523 17.669 1.00 97.38 218 ARG A C 1
ATOM 1735 O O . ARG A 1 218 ? 4.541 4.090 16.584 1.00 97.38 218 ARG A O 1
ATOM 1742 N N . LEU A 1 219 ? 5.072 4.024 18.766 1.00 95.88 219 LEU A N 1
ATOM 1743 C CA . LEU A 1 219 ? 5.949 5.190 18.720 1.00 95.88 219 LEU A CA 1
ATOM 1744 C C . LEU A 1 219 ? 7.234 4.835 17.953 1.00 95.88 219 LEU A C 1
ATOM 1746 O O . LEU A 1 219 ? 7.805 3.763 18.190 1.00 95.88 219 LEU A O 1
ATOM 1750 N N . ALA A 1 220 ? 7.659 5.712 17.043 1.00 90.62 220 ALA A N 1
ATOM 1751 C CA . ALA A 1 220 ? 8.935 5.590 16.343 1.00 90.62 220 ALA A CA 1
ATOM 1752 C C . ALA A 1 220 ? 10.101 5.506 17.348 1.00 90.62 220 ALA A C 1
ATOM 1754 O O . ALA A 1 220 ? 10.015 6.024 18.466 1.00 90.62 220 ALA A O 1
ATOM 1755 N N . ARG A 1 221 ? 11.154 4.776 16.970 1.00 77.75 221 ARG A N 1
ATOM 1756 C CA . ARG A 1 221 ? 12.334 4.541 17.818 1.00 77.75 221 ARG A CA 1
ATOM 1757 C C . ARG A 1 221 ? 13.342 5.675 17.747 1.00 77.75 221 ARG A C 1
ATOM 1759 O O . ARG A 1 221 ? 13.467 6.270 16.658 1.00 77.75 221 ARG A O 1
#